Protein 2YXD (pdb70)

CATH classification: 3.40.50.150

Secondary structure (DSSP, 8-state):
--STTS--BTTB----HHHHHHHHHHH---TT-EEEEES------HHHHTTSSEEEEEE-SHHHHHHHHHHHHHTT--SEEEEES-HHHHGGG---SEEEE-S-S-HHHHHHHHHHTT--EEEEEES-HHHHHHHHHHHHHTTPEEEEEEEEEEE---BTTB--EE---EEEEEEE-/---S-----TTS----HHHHHHHHHHH---TT-EEEEE--S----HHHHTTSSEEEEEE--HHHHHHHHHHHHHTT--SEEEEES-HHHHGGG---SEEEE-S-S-HHHHHHHHHHTT--EEEEEE--HHHHHHHHHHHHHTT-EEEEEEEEEEE---BTTB--EE---EEEEEEE-

Radius of gyration: 20.94 Å; Cα contacts (8 Å, |Δi|>4): 749; chains: 2; bounding box: 50×58×41 Å

Nearest PDB structures (foldseek):
  2yxd-assembly1_A  TM=9.931E-01  e=1.820E-33  Methanocaldococcus jannaschii DSM 2661
  3e05-assembly2_C  TM=9.109E-01  e=2.296E-16  Geobacter metallireducens GS-15
  3mti-assembly1_A  TM=6.669E-01  e=8.979E-10  Streptococcus thermophilus LMG 18311
  3hm2-assembly1_D  TM=7.545E-01  e=1.139E-08  Corynebacterium diphtheriae
  3mti-assembly1_B  TM=6.777E-01  e=2.480E-09  Streptococcus thermophilus LMG 18311

Solvent-accessible surface area: 16236 Å² total

Organism: Methanocaldococcus jannaschii (strain ATCC 43067 / DSM 2661 / JAL-1 / JCM 10045 / NBRC 100440) (NCBI:txid243232)

Structure (mmCIF, N/CA/C/O backbone):
data_2YXD
#
_entry.id   2YXD
#
_cell.length_a   93.442
_cell.length_b   93.442
_cell.length_c   81.042
_cell.angle_alpha   90.00
_cell.angle_beta   90.00
_cell.angle_gamma   90.00
#
_symmetry.space_group_name_H-M   'P 41 21 2'
#
loop_
_entity.id
_entity.type
_entity.pdbx_description
1 polymer 'Probable cobalt-precorrin-6Y C(15)-methyltransferase [decarboxylating]'
2 non-polymer 'SULFATE ION'
3 non-polymer '2-(N-MORPHOLINO)-ETHANESULFONIC ACID'
4 water water
#
loop_
_atom_site.group_PDB
_atom_site.id
_atom_site.type_symbol
_atom_site.label_atom_id
_atom_site.label_alt_id
_atom_site.label_comp_id
_atom_site.label_asym_id
_atom_site.label_entity_id
_atom_site.label_seq_id
_atom_site.pdbx_PDB_ins_code
_atom_site.Cartn_x
_atom_site.Cartn_y
_atom_site.Cartn_z
_atom_site.occupancy
_atom_site.B_iso_or_equiv
_atom_site.auth_seq_id
_atom_site.auth_comp_id
_atom_site.auth_asym_id
_atom_site.auth_atom_id
_atom_site.pdbx_PDB_model_num
ATOM 6 N N . ILE A 1 5 ? 66.746 19.941 44.193 1.00 74.75 5 ILE A N 1
ATOM 7 C CA . ILE A 1 5 ? 67.018 20.750 42.990 1.00 74.42 5 ILE A CA 1
ATOM 8 C C . ILE A 1 5 ? 65.775 21.582 42.325 1.00 74.59 5 ILE A C 1
ATOM 9 O O . ILE A 1 5 ? 65.894 22.775 42.058 1.00 75.01 5 ILE A O 1
ATOM 14 N N . PRO A 1 6 ? 64.566 20.995 42.158 1.00 74.70 6 PRO A N 1
ATOM 15 C CA . PRO A 1 6 ? 63.453 21.419 41.201 1.00 73.95 6 PRO A CA 1
ATOM 16 C C . PRO A 1 6 ? 63.438 22.816 40.564 1.00 73.64 6 PRO A C 1
ATOM 17 O O . PRO A 1 6 ? 63.975 23.745 41.129 1.00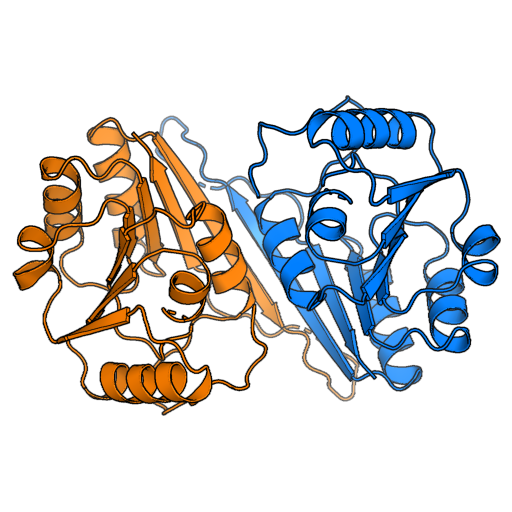 73.79 6 PRO A O 1
ATOM 21 N N . ASP A 1 7 ? 62.779 22.949 39.410 1.00 73.16 7 ASP A N 1
ATOM 22 C CA . ASP A 1 7 ? 62.861 24.144 38.553 1.00 72.34 7 ASP A CA 1
ATOM 23 C C . ASP A 1 7 ? 61.595 25.005 38.428 1.00 73.17 7 ASP A C 1
ATOM 24 O O . ASP A 1 7 ? 61.656 26.183 38.048 1.00 72.67 7 ASP A O 1
ATOM 29 N N . GLU A 1 8 ? 60.437 24.400 38.694 1.00 73.19 8 GLU A N 1
ATOM 30 C CA . GLU A 1 8 ? 59.155 25.097 38.566 1.00 72.91 8 GLU A CA 1
ATOM 31 C C . GLU A 1 8 ? 58.867 25.844 39.907 1.00 71.64 8 GLU A C 1
ATOM 32 O O . GLU A 1 8 ? 57.979 26.737 39.993 1.00 70.90 8 GLU A O 1
ATOM 38 N N . GLU A 1 9 ? 59.653 25.482 40.936 1.00 69.99 9 GLU A N 1
ATOM 39 C CA . GLU A 1 9 ? 59.473 26.064 42.275 1.00 68.70 9 GLU A CA 1
ATOM 40 C C . GLU A 1 9 ? 60.421 27.273 42.609 1.00 66.61 9 GLU A C 1
ATOM 41 O O . GLU A 1 9 ? 60.607 27.658 43.770 1.00 63.69 9 GLU A O 1
ATOM 47 N N . PHE A 1 10 ? 60.883 27.910 41.521 1.00 64.95 10 PHE A N 1
ATOM 48 C CA . PHE A 1 10 ? 61.696 29.108 41.501 1.00 63.78 10 PHE A CA 1
ATOM 49 C C . PHE A 1 10 ? 60.922 30.309 40.951 1.00 63.22 10 PHE A C 1
ATOM 50 O O . PHE A 1 10 ? 60.178 30.210 39.992 1.00 63.49 10 PHE A O 1
ATOM 58 N N . ILE A 1 11 ? 61.147 31.474 41.526 1.00 62.47 11 ILE A N 1
ATOM 59 C CA . ILE A 1 11 ? 60.328 32.604 41.248 1.00 61.66 11 ILE A CA 1
ATOM 60 C C . ILE A 1 11 ? 61.057 33.313 40.147 1.00 63.22 11 ILE A C 1
ATOM 61 O O . ILE A 1 11 ? 62.214 33.693 40.308 1.00 63.46 11 ILE A O 1
ATOM 66 N N . ARG A 1 12 ? 60.430 33.425 38.982 1.00 64.09 12 ARG A N 1
ATOM 67 C CA . ARG A 1 12 ? 61.126 34.003 37.817 1.00 64.94 12 ARG A CA 1
ATOM 68 C C . ARG A 1 12 ? 60.545 35.380 37.546 1.00 65.62 12 ARG A C 1
ATOM 69 O O . ARG A 1 12 ? 59.588 35.798 38.238 1.00 65.55 12 ARG A O 1
ATOM 71 N N . ARG A 1 13 ? 61.118 36.089 36.558 1.00 65.72 13 ARG A N 1
ATOM 72 C CA . ARG A 1 13 ? 60.685 37.426 36.223 1.00 65.35 13 ARG A CA 1
ATOM 73 C C . ARG A 1 13 ? 61.231 37.743 34.888 1.00 65.81 13 ARG A C 1
ATOM 74 O O . ARG A 1 13 ? 62.464 37.681 34.670 1.00 65.84 13 ARG A O 1
ATOM 76 N N . GLU A 1 14 ? 60.324 38.109 33.989 1.00 65.47 14 GLU A N 1
ATOM 77 C CA . GLU A 1 14 ? 60.711 38.523 32.633 1.00 65.97 14 GLU A CA 1
ATOM 78 C C . GLU A 1 14 ? 61.956 39.450 32.661 1.00 64.83 14 GLU A C 1
ATOM 79 O O . GLU A 1 14 ? 62.116 40.217 33.603 1.00 64.15 14 GLU A O 1
ATOM 81 N N . GLY A 1 15 ? 62.829 39.309 31.654 1.00 65.12 15 GLY A N 1
ATOM 82 C CA . GLY A 1 15 ? 64.085 40.092 31.481 1.00 64.34 15 GLY A CA 1
ATOM 83 C C . GLY A 1 15 ? 65.291 39.529 32.267 1.00 64.96 15 GLY A C 1
ATOM 84 O O . GLY A 1 15 ? 66.455 39.863 31.967 1.00 64.72 15 GLY A O 1
ATOM 85 N N . VAL A 1 16 ? 64.995 38.685 33.279 1.00 64.12 16 VAL A N 1
ATOM 86 C CA . VAL A 1 16 ? 65.973 38.096 34.199 1.00 62.55 16 VAL A CA 1
ATOM 87 C C . VAL A 1 16 ? 66.123 36.586 33.949 1.00 61.77 16 VAL A C 1
ATOM 88 O O . VAL A 1 16 ? 65.143 35.825 34.019 1.00 62.20 16 VAL A O 1
ATOM 92 N N . PRO A 1 17 ? 67.358 36.146 33.626 1.00 61.00 17 PRO A N 1
ATOM 93 C CA . PRO A 1 17 ? 67.642 34.727 33.274 1.00 60.10 17 PRO A CA 1
ATOM 94 C C . PRO A 1 17 ? 67.693 33.791 34.481 1.00 59.84 17 PRO A C 1
ATOM 95 O O . PRO A 1 17 ? 68.069 34.245 35.617 1.00 58.91 17 PRO A O 1
ATOM 99 N N . ILE A 1 18 ? 67.355 32.504 34.244 1.00 58.56 18 ILE A N 1
ATOM 100 C CA . ILE A 1 18 ? 67.539 31.448 35.283 1.00 56.74 18 ILE A CA 1
ATOM 101 C C . ILE A 1 18 ? 68.238 30.212 34.680 1.00 54.83 18 ILE A C 1
ATOM 102 O O . ILE A 1 18 ? 67.850 29.773 33.598 1.00 53.69 18 ILE A O 1
ATOM 107 N N . THR A 1 19 ? 69.314 29.743 35.333 1.00 52.51 19 THR A N 1
ATOM 108 C CA . THR A 1 19 ? 70.005 28.511 34.953 1.00 51.22 19 THR A CA 1
ATOM 109 C C . THR A 1 19 ? 69.030 27.304 34.968 1.00 48.93 19 THR A C 1
ATOM 110 O O . THR A 1 19 ? 68.514 26.990 35.997 1.00 49.12 19 THR A O 1
ATOM 114 N N . LYS A 1 20 ? 68.843 26.595 33.868 1.00 46.68 20 LYS A N 1
ATOM 115 C CA . LYS A 1 20 ? 68.078 25.318 33.945 1.00 46.99 20 LYS A CA 1
ATOM 116 C C . LYS A 1 20 ? 68.651 24.292 34.855 1.00 44.03 20 LYS A C 1
ATOM 117 O O . LYS A 1 20 ? 69.828 24.270 35.113 1.00 43.44 20 LYS A O 1
ATOM 123 N N . GLU A 1 21 ? 67.743 23.500 35.385 1.00 43.00 21 GLU A N 1
ATOM 124 C CA . GLU A 1 21 ? 67.974 22.525 36.444 1.00 43.15 21 GLU A CA 1
ATOM 125 C C . GLU A 1 21 ? 69.123 21.587 36.126 1.00 40.86 21 GLU A C 1
ATOM 126 O O . GLU A 1 21 ? 69.940 21.291 36.990 1.00 40.26 21 GLU A O 1
ATOM 132 N N . GLU A 1 22 ? 69.183 21.107 34.892 1.00 38.04 22 GLU A N 1
ATOM 133 C CA . GLU A 1 22 ? 70.212 20.127 34.619 1.00 37.37 22 GLU A CA 1
ATOM 134 C C . GLU A 1 22 ? 71.607 20.782 34.681 1.00 36.48 22 GLU A C 1
ATOM 135 O O . GLU A 1 22 ? 72.514 20.276 35.243 1.00 35.41 22 GLU A O 1
ATOM 141 N N . ILE A 1 23 ? 71.716 21.989 34.158 1.00 38.55 23 ILE A N 1
ATOM 142 C CA . ILE A 1 23 ? 72.921 22.796 34.239 1.00 37.16 23 ILE A CA 1
ATOM 143 C C . ILE A 1 23 ? 73.287 23.053 35.723 1.00 37.67 23 ILE A C 1
ATOM 144 O O . ILE A 1 23 ? 74.419 22.797 36.158 1.00 38.24 23 ILE A O 1
ATOM 149 N N . ARG A 1 24 ? 72.349 23.487 36.532 1.00 36.95 24 ARG A N 1
ATOM 150 C CA . ARG A 1 24 ? 72.767 23.714 37.913 1.00 38.65 24 ARG A CA 1
ATOM 151 C C . ARG A 1 24 ? 73.236 22.483 38.633 1.00 37.79 24 ARG A C 1
ATOM 152 O O . ARG A 1 24 ? 74.194 22.546 39.412 1.00 37.24 24 ARG A O 1
ATOM 160 N N . ALA A 1 25 ? 72.621 21.355 38.299 1.00 37.54 25 ALA A N 1
ATOM 161 C CA . ALA A 1 25 ? 73.041 20.012 38.863 1.00 36.67 25 ALA A CA 1
ATOM 162 C C . ALA A 1 25 ? 74.484 19.764 38.460 1.00 36.44 25 ALA A C 1
ATOM 163 O O . ALA A 1 25 ? 75.291 19.466 39.301 1.00 36.45 25 ALA A O 1
ATOM 165 N N . VAL A 1 26 ? 74.850 20.029 37.204 1.00 35.93 26 VAL A N 1
ATOM 166 C CA . VAL A 1 26 ? 76.254 19.762 36.820 1.00 36.69 26 VAL A CA 1
ATOM 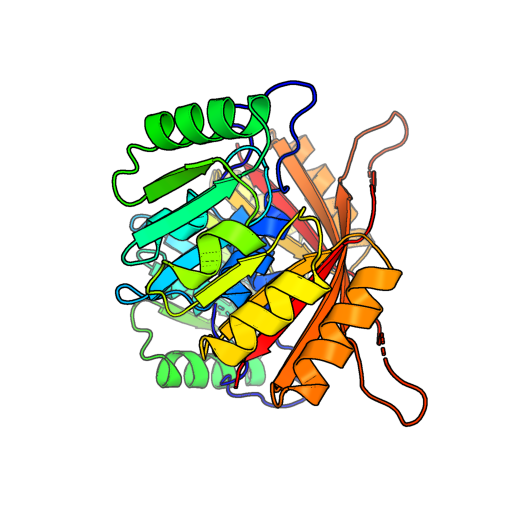167 C C . VAL A 1 26 ? 77.165 20.763 37.517 1.00 37.30 26 VAL A C 1
ATOM 168 O O . VAL A 1 26 ? 78.187 20.392 38.026 1.00 37.90 26 VAL A O 1
ATOM 172 N N . SER A 1 27 ? 76.791 22.055 37.510 1.00 37.66 27 SER A N 1
ATOM 173 C CA . SER A 1 27 ? 77.669 23.137 37.972 1.00 37.41 27 SER A CA 1
ATOM 174 C C . SER A 1 27 ? 77.896 22.972 39.454 1.00 37.91 27 SER A C 1
ATOM 175 O O . SER A 1 27 ? 79.020 23.032 39.909 1.00 38.14 27 SER A O 1
ATOM 178 N N . ILE A 1 28 ? 76.825 22.709 40.206 1.00 39.16 28 ILE A N 1
ATOM 179 C CA . ILE A 1 28 ? 76.899 22.420 41.666 1.00 39.97 28 ILE A CA 1
ATOM 180 C C . ILE A 1 28 ? 77.903 21.298 41.981 1.00 40.69 28 ILE A C 1
ATOM 181 O O . ILE A 1 28 ? 78.768 21.477 42.826 1.00 40.02 28 ILE A O 1
ATOM 186 N N . GLY A 1 29 ? 77.797 20.194 41.252 1.00 40.55 29 GLY A N 1
ATOM 187 C CA . GLY A 1 29 ? 78.724 19.107 41.408 1.00 42.45 29 GLY A CA 1
ATOM 188 C C . GLY A 1 29 ? 80.177 19.513 41.215 1.00 43.32 29 GLY A C 1
ATOM 189 O O . GLY A 1 29 ? 80.994 19.079 41.995 1.00 43.00 29 GLY A O 1
ATOM 190 N N . LYS A 1 30 ? 80.467 20.380 40.226 1.00 41.24 30 LYS A N 1
ATOM 191 C CA . LYS A 1 30 ? 81.835 20.799 39.964 1.00 42.65 30 LYS A CA 1
ATOM 192 C C . LYS A 1 30 ? 82.432 21.620 41.139 1.00 43.39 30 LYS A C 1
ATOM 193 O O . LYS A 1 30 ? 83.658 21.664 41.295 1.00 43.55 30 LYS A O 1
ATOM 199 N N . LEU A 1 31 ? 81.572 22.306 41.906 1.00 41.93 31 LEU A N 1
ATOM 200 C CA . LEU A 1 31 ? 82.016 23.069 43.028 1.00 42.07 31 LEU A CA 1
ATOM 201 C C . LEU A 1 31 ? 82.453 22.218 44.245 1.00 43.13 31 LEU A C 1
ATOM 202 O O . LEU A 1 31 ? 83.209 22.688 45.049 1.00 41.71 31 LEU A O 1
ATOM 207 N N . ASN A 1 32 ? 81.999 20.978 44.365 1.00 45.87 32 ASN A N 1
ATOM 208 C CA . ASN A 1 32 ? 82.498 20.112 45.451 1.00 49.03 32 ASN A CA 1
ATOM 209 C C . ASN A 1 32 ? 82.456 20.834 46.817 1.00 48.98 32 ASN A C 1
ATOM 210 O O . ASN A 1 32 ? 83.491 21.058 47.526 1.00 47.42 32 ASN A O 1
ATOM 215 N N . LEU A 1 33 ? 81.226 21.215 47.127 1.00 49.10 33 LEU A N 1
ATOM 216 C CA . LEU A 1 33 ? 80.885 22.094 48.233 1.00 50.19 33 LEU A CA 1
ATOM 217 C C . LEU A 1 33 ? 80.833 21.284 49.532 1.00 51.21 33 LEU A C 1
ATOM 218 O O . LEU A 1 33 ? 80.238 20.185 49.560 1.00 50.88 33 LEU A O 1
ATOM 223 N N . ASN A 1 34 ? 81.441 21.847 50.576 1.00 51.17 34 ASN A N 1
ATOM 224 C CA . ASN A 1 34 ? 81.292 21.330 51.939 1.00 53.43 34 ASN A CA 1
ATOM 225 C C . ASN A 1 34 ? 80.980 22.471 52.953 1.00 54.15 34 ASN A C 1
ATOM 226 O O . ASN A 1 34 ? 81.088 23.677 52.665 1.00 54.69 34 ASN A O 1
ATOM 231 N N . LYS A 1 35 ? 80.643 22.059 54.157 1.00 54.99 35 LYS A N 1
ATOM 232 C CA . LYS A 1 35 ? 80.134 22.957 55.200 1.00 54.89 35 LYS A CA 1
ATOM 233 C C . LYS A 1 35 ? 81.034 24.121 55.581 1.00 53.87 35 LYS A C 1
ATOM 234 O O . LYS A 1 35 ? 80.561 25.101 56.151 1.00 53.27 35 LYS A O 1
ATOM 240 N N . ASP A 1 36 ? 82.322 23.997 55.313 1.00 52.19 36 ASP A N 1
ATOM 241 C CA . ASP A 1 36 ? 83.232 25.077 55.582 1.00 52.54 36 ASP A CA 1
ATOM 242 C C . ASP A 1 36 ? 83.553 25.991 54.411 1.00 50.44 36 ASP A C 1
ATOM 243 O O . ASP A 1 36 ? 84.443 26.864 54.553 1.00 51.71 36 ASP A O 1
ATOM 248 N N . ASP A 1 37 ? 82.833 25.857 53.290 1.00 48.30 37 ASP A N 1
ATOM 249 C CA . ASP A 1 37 ? 83.098 26.712 52.132 1.00 47.32 37 ASP A CA 1
ATOM 250 C C . ASP A 1 37 ? 82.274 27.982 52.184 1.00 46.80 37 ASP A C 1
ATOM 251 O O . ASP A 1 37 ? 81.067 27.935 52.520 1.00 47.57 37 ASP A O 1
ATOM 256 N N . VAL A 1 38 ? 82.971 29.083 51.890 1.00 45.52 38 VAL A N 1
ATOM 257 C CA . VAL A 1 38 ? 82.477 30.450 51.780 1.00 43.81 38 VAL A CA 1
ATOM 258 C C . VAL A 1 38 ? 82.749 30.737 50.311 1.00 44.33 38 VAL A C 1
ATOM 259 O O . VAL A 1 38 ? 83.924 30.741 49.836 1.00 43.61 38 VAL A O 1
ATOM 263 N N . VAL A 1 39 ? 81.619 30.959 49.614 1.00 43.16 39 VAL A N 1
ATOM 264 C CA . VAL A 1 39 ? 81.525 31.024 48.181 1.00 42.78 39 VAL A CA 1
ATOM 265 C C . VAL A 1 39 ? 81.016 32.363 47.763 1.00 42.41 39 VAL A C 1
ATOM 266 O O . VAL A 1 39 ? 80.099 32.911 48.368 1.00 42.72 39 VAL A O 1
ATOM 270 N N . VAL A 1 40 ? 81.659 32.896 46.749 1.00 41.91 40 VAL A N 1
ATOM 271 C CA . VAL A 1 40 ? 81.147 34.029 45.993 1.00 44.86 40 VAL A CA 1
ATOM 272 C C . VAL A 1 40 ? 80.408 33.538 44.729 1.00 44.63 40 VAL A C 1
ATOM 273 O O . VAL A 1 40 ? 80.916 32.698 43.990 1.00 47.27 40 VAL A O 1
ATOM 277 N N . ASP A 1 41 ? 79.225 34.035 44.480 1.00 42.64 41 ASP A N 1
ATOM 278 C CA . ASP A 1 41 ? 78.511 33.669 43.321 1.00 43.53 41 ASP A CA 1
ATOM 279 C C . ASP A 1 41 ? 78.231 34.902 42.456 1.00 45.56 41 ASP A C 1
ATOM 280 O O . ASP A 1 41 ? 77.352 35.762 42.756 1.00 45.61 41 ASP A O 1
ATOM 285 N N . VAL A 1 42 ? 79.014 34.991 41.402 1.00 46.49 42 VAL A N 1
ATOM 286 C CA . VAL A 1 42 ? 78.998 36.162 40.594 1.00 50.22 42 VAL A CA 1
ATOM 287 C C . VAL A 1 42 ? 78.033 36.049 39.461 1.00 52.64 42 VAL A C 1
ATOM 288 O O . VAL A 1 42 ? 77.727 34.949 39.009 1.00 55.02 42 VAL A O 1
ATOM 292 N N . GLY A 1 43 ? 77.534 37.181 39.007 1.00 54.14 43 GLY A N 1
ATOM 293 C CA . GLY A 1 43 ? 76.779 37.202 37.782 1.00 57.30 43 GLY A CA 1
ATOM 294 C C . GLY A 1 43 ? 75.329 37.109 38.052 1.00 59.63 43 GLY A C 1
ATOM 295 O O . GLY A 1 43 ? 74.909 36.191 38.723 1.00 59.59 43 GLY A O 1
ATOM 296 N N . CYS A 1 44 ? 74.587 38.086 37.505 1.00 62.38 44 CYS A N 1
ATOM 297 C CA . CYS A 1 44 ? 73.254 38.468 37.981 1.00 64.50 44 CYS A CA 1
ATOM 298 C C . CYS A 1 44 ? 72.089 37.662 37.337 1.00 63.82 44 CYS A C 1
ATOM 299 O O . CYS A 1 44 ? 71.700 37.878 36.155 1.00 63.94 44 CYS A O 1
ATOM 302 N N . GLY A 1 45 ? 71.545 36.731 38.141 1.00 61.28 45 GLY A N 1
ATOM 303 C CA . GLY A 1 45 ? 70.605 35.775 37.657 1.00 56.94 45 GLY A CA 1
ATOM 304 C C . GLY A 1 45 ? 69.424 35.911 38.548 1.00 55.11 45 GLY A C 1
ATOM 305 O O . GLY A 1 45 ? 69.250 36.960 39.220 1.00 53.79 45 GLY A O 1
ATOM 306 N N . SER A 1 46 ? 68.628 34.846 38.574 1.00 52.10 46 SER A N 1
ATOM 307 C CA . SER A 1 46 ? 67.395 34.844 39.319 1.00 50.96 46 SER A CA 1
ATOM 308 C C . SER A 1 46 ? 67.538 34.247 40.709 1.00 49.17 46 SER A C 1
ATOM 309 O O . SER A 1 46 ? 66.574 34.263 41.487 1.00 49.65 46 SER A O 1
ATOM 312 N N . GLY A 1 47 ? 68.693 33.673 41.032 1.00 46.58 47 GLY A N 1
ATOM 313 C CA . GLY A 1 47 ? 68.825 33.054 42.339 1.00 45.06 47 GLY A CA 1
ATOM 314 C C . GLY A 1 47 ? 68.889 31.545 42.387 1.00 44.73 47 GLY A C 1
ATOM 315 O O . GLY A 1 47 ? 69.073 30.962 43.474 1.00 43.13 47 GLY A O 1
ATOM 316 N N . GLY A 1 48 ? 68.780 30.906 41.214 1.00 44.18 48 GLY A N 1
ATOM 317 C CA . GLY A 1 48 ? 68.706 29.434 41.184 1.00 42.96 48 GLY A CA 1
ATOM 318 C C . GLY A 1 48 ? 69.961 28.778 41.724 1.00 42.09 48 GLY A C 1
ATOM 319 O O . GLY A 1 48 ? 69.913 27.940 42.611 1.00 41.93 48 GLY A O 1
ATOM 328 N N . THR A 1 50 ? 72.370 30.403 43.386 1.00 43.92 50 THR A N 1
ATOM 329 C CA . THR A 1 50 ? 72.611 30.959 44.760 1.00 44.35 50 THR A CA 1
ATOM 330 C C . THR A 1 50 ? 72.049 30.019 45.867 1.00 43.11 50 THR A C 1
ATOM 331 O O . THR A 1 50 ? 72.761 29.547 46.740 1.00 43.10 50 THR A O 1
ATOM 335 N N . VAL A 1 51 ? 70.768 29.747 45.786 1.00 43.73 51 VAL A N 1
ATOM 336 C CA . VAL A 1 51 ? 70.089 28.828 46.693 1.00 45.31 51 VAL A CA 1
ATOM 337 C C . VAL A 1 51 ? 70.761 27.486 46.696 1.00 45.72 51 VAL A C 1
ATOM 338 O O . VAL A 1 51 ? 71.177 26.990 47.745 1.00 48.55 51 VAL A O 1
ATOM 342 N N . GLU A 1 52 ? 70.955 26.889 45.544 1.00 44.85 52 GLU A N 1
ATOM 343 C CA . GLU A 1 52 ? 71.594 25.592 45.604 1.00 44.26 52 GLU A CA 1
ATOM 344 C C . GLU A 1 52 ? 72.947 25.662 46.266 1.00 43.16 52 GLU A C 1
ATOM 345 O O . GLU A 1 52 ? 73.398 24.674 46.834 1.00 43.95 52 GLU A O 1
ATOM 351 N N . ILE A 1 53 ? 73.667 26.783 46.129 1.00 42.45 53 ILE A N 1
ATOM 352 C CA . ILE A 1 53 ? 75.024 26.855 46.694 1.00 40.66 53 ILE A CA 1
ATOM 353 C C . ILE A 1 53 ? 74.825 27.123 48.213 1.00 42.60 53 ILE A C 1
ATOM 354 O O . ILE A 1 53 ? 75.524 26.588 49.077 1.00 42.33 53 ILE A O 1
ATOM 359 N N . ALA A 1 54 ? 73.859 27.964 48.534 1.00 42.57 54 ALA A N 1
ATOM 360 C CA . ALA A 1 54 ? 73.684 28.359 49.917 1.00 44.97 54 ALA A CA 1
ATOM 361 C C . ALA A 1 54 ? 73.431 27.063 50.697 1.00 47.01 54 ALA A C 1
ATOM 362 O O . ALA A 1 54 ? 73.982 26.865 51.795 1.00 47.18 54 ALA A O 1
ATOM 364 N N . LYS A 1 55 ? 72.647 26.152 50.101 1.00 48.36 55 LYS A N 1
ATOM 365 C CA . LYS A 1 55 ? 72.146 25.043 50.875 1.00 50.35 55 LYS A CA 1
ATOM 366 C C . LYS A 1 55 ? 73.271 24.105 51.255 1.00 49.90 55 LYS A C 1
ATOM 367 O O . LYS A 1 55 ? 73.084 23.292 52.160 1.00 50.45 55 LYS A O 1
ATOM 373 N N . ARG A 1 56 ? 74.428 24.229 50.602 1.00 48.97 56 ARG A N 1
ATOM 374 C CA . ARG A 1 56 ? 75.508 23.242 50.788 1.00 50.55 56 ARG A CA 1
ATOM 375 C C . ARG A 1 56 ? 76.773 23.761 51.419 1.00 51.12 56 ARG A C 1
ATOM 376 O O . ARG A 1 56 ? 77.777 22.991 51.578 1.00 52.63 56 ARG A O 1
ATOM 384 N N . CYS A 1 57 ? 76.804 25.050 51.774 1.00 50.44 57 CYS A N 1
ATOM 385 C CA . CYS A 1 57 ? 78.070 25.577 52.277 1.00 50.15 57 CYS A CA 1
ATOM 386 C C . CYS A 1 57 ? 77.904 26.509 53.520 1.00 49.98 57 CYS A C 1
ATOM 387 O O . CYS A 1 57 ? 76.778 26.753 53.951 1.00 49.63 57 CYS A O 1
ATOM 390 N N . LYS A 1 58 ? 79.030 27.020 54.055 1.00 50.41 58 LYS A N 1
ATOM 391 C CA . LYS A 1 58 ? 79.017 27.990 55.162 1.00 51.06 58 LYS A CA 1
ATOM 392 C C . LYS A 1 58 ? 78.372 29.343 54.871 1.00 50.27 58 LYS A C 1
ATOM 393 O O . LYS A 1 58 ? 77.577 29.792 55.657 1.00 52.86 58 LYS A O 1
ATOM 399 N N . PHE A 1 59 ? 78.703 30.035 53.785 1.00 48.91 59 PHE A N 1
ATOM 400 C CA . PHE A 1 59 ? 78.046 31.349 53.506 1.00 47.08 59 PHE A CA 1
ATOM 401 C C . PHE A 1 59 ? 78.254 31.684 52.027 1.00 47.15 59 PHE A C 1
ATOM 402 O O . PHE A 1 59 ? 79.275 31.345 51.472 1.00 47.87 59 PHE A O 1
ATOM 410 N N . VAL A 1 60 ? 77.287 32.335 51.383 1.00 47.73 60 VAL A N 1
ATOM 411 C CA . VAL A 1 60 ? 77.420 32.696 49.982 1.00 46.24 60 VAL A CA 1
ATOM 412 C C . VAL A 1 60 ? 77.218 34.178 49.827 1.00 46.36 60 VAL A C 1
ATOM 413 O O . VAL A 1 60 ? 76.240 34.717 50.376 1.00 47.49 60 VAL A O 1
ATOM 417 N N . TYR A 1 61 ? 78.085 34.795 49.029 1.00 45.09 61 TYR A N 1
ATOM 418 C CA . TYR A 1 61 ? 77.885 36.147 48.542 1.00 45.42 61 TYR A CA 1
ATOM 419 C C . TYR A 1 61 ? 77.282 36.144 47.131 1.00 44.75 61 TYR A C 1
ATOM 420 O O . TYR A 1 61 ? 77.934 35.731 46.178 1.00 44.47 61 TYR A O 1
ATOM 429 N N . ALA A 1 62 ? 76.080 36.654 46.981 1.00 42.80 62 ALA A N 1
ATOM 430 C CA . ALA A 1 62 ? 75.551 36.782 45.672 1.00 43.68 62 ALA A CA 1
ATOM 431 C C . ALA A 1 62 ? 75.765 38.168 45.150 1.00 44.55 62 ALA A C 1
ATOM 432 O O . ALA A 1 62 ? 75.008 39.089 45.488 1.00 44.66 62 ALA A O 1
ATOM 434 N N . ILE A 1 63 ? 76.760 38.284 44.262 1.00 46.13 63 ILE A N 1
ATOM 435 C CA . ILE A 1 63 ? 77.067 39.530 43.607 1.00 47.45 63 ILE A CA 1
ATOM 436 C C . ILE A 1 63 ? 76.330 39.631 42.290 1.00 51.96 63 ILE A C 1
ATOM 437 O O . ILE A 1 63 ? 76.553 38.818 41.379 1.00 54.82 63 ILE A O 1
ATOM 442 N N . ASP A 1 64 ? 75.442 40.610 42.188 1.00 54.56 64 ASP A N 1
ATOM 443 C CA . ASP A 1 64 ? 74.548 40.776 41.073 1.00 56.82 64 ASP A CA 1
ATOM 444 C C . ASP A 1 64 ? 74.629 42.299 40.872 1.00 58.52 64 ASP A C 1
ATOM 445 O O . ASP A 1 64 ? 74.537 43.069 41.858 1.00 58.45 64 ASP A O 1
ATOM 450 N N . TYR A 1 65 ? 74.744 42.749 39.617 1.00 60.14 65 TYR A N 1
ATOM 451 C CA . TYR A 1 65 ? 74.779 44.195 39.300 1.00 61.02 65 TYR A CA 1
ATOM 452 C C . TYR A 1 65 ? 73.513 44.783 38.707 1.00 62.28 65 TYR A C 1
ATOM 453 O O . TYR A 1 65 ? 73.593 45.933 38.288 1.00 64.38 65 TYR A O 1
ATOM 455 N N . LEU A 1 66 ? 72.385 44.072 38.632 1.00 61.28 66 LEU A N 1
ATOM 456 C CA . LEU A 1 66 ? 71.205 44.682 38.060 1.00 61.69 66 LEU A CA 1
ATOM 457 C C . LEU A 1 66 ? 70.028 44.522 38.981 1.00 61.96 66 LEU A C 1
ATOM 458 O O . LEU A 1 66 ? 69.882 43.484 39.630 1.00 61.75 66 LEU A O 1
ATOM 460 N N . ASP A 1 67 ? 69.178 45.543 39.035 1.00 61.32 67 ASP A N 1
ATOM 461 C CA . ASP A 1 67 ? 68.120 45.598 40.038 1.00 61.33 67 ASP A CA 1
ATOM 462 C C . ASP A 1 67 ? 67.182 44.441 39.947 1.00 59.60 67 ASP A C 1
ATOM 463 O O . ASP A 1 67 ? 66.854 43.823 40.961 1.00 61.68 67 ASP A O 1
ATOM 468 N N . GLY A 1 68 ? 66.758 44.121 38.739 1.00 57.33 68 GLY A N 1
ATOM 469 C CA . GLY A 1 68 ? 65.784 43.040 38.546 1.00 55.42 68 GLY A CA 1
ATOM 470 C C . GLY A 1 68 ? 66.217 41.732 39.168 1.00 54.01 68 GLY A C 1
ATOM 471 O O . GLY A 1 68 ? 65.398 41.014 39.798 1.00 53.26 68 GLY A O 1
ATOM 472 N N . ALA A 1 69 ? 67.512 41.442 39.011 1.00 52.43 69 ALA A N 1
ATOM 473 C CA . ALA A 1 69 ? 68.108 40.175 39.413 1.00 52.19 69 ALA A CA 1
ATOM 474 C C . ALA A 1 69 ? 68.166 40.096 40.952 1.00 52.48 69 ALA A C 1
ATOM 475 O O . ALA A 1 69 ? 67.792 39.054 41.634 1.00 51.54 69 ALA A O 1
ATOM 477 N N . ILE A 1 70 ? 68.604 41.232 41.507 1.00 52.86 70 ILE A N 1
ATOM 478 C CA . ILE A 1 70 ? 68.702 41.361 42.949 1.00 51.51 70 ILE A CA 1
ATOM 479 C C . ILE A 1 70 ? 67.334 41.062 43.512 1.00 51.80 70 ILE A C 1
ATOM 480 O O . ILE A 1 70 ? 67.181 40.258 44.472 1.00 50.32 70 ILE A O 1
ATOM 485 N N . GLU A 1 71 ? 66.337 41.674 42.889 1.00 51.63 71 GLU A N 1
ATOM 486 C CA . GLU A 1 71 ? 64.987 41.525 43.424 1.00 54.38 71 GLU A CA 1
ATOM 487 C C . GLU A 1 71 ? 64.568 40.043 43.423 1.00 53.12 71 GLU A C 1
ATOM 488 O O . GLU A 1 71 ? 64.097 39.478 44.427 1.00 54.29 71 GLU A O 1
ATOM 494 N N . VAL A 1 72 ? 64.751 39.399 42.284 1.00 52.54 72 VAL A N 1
ATOM 495 C CA . VAL A 1 72 ? 64.247 38.025 42.196 1.00 51.33 72 VAL A CA 1
ATOM 496 C C . VAL A 1 72 ? 65.061 37.143 43.085 1.00 48.64 72 VAL A C 1
ATOM 497 O O . VAL A 1 72 ? 64.490 36.302 43.814 1.00 46.89 72 VAL A O 1
ATOM 501 N N . THR A 1 73 ? 66.379 37.326 43.053 1.00 46.84 73 THR A N 1
ATOM 502 C CA . THR A 1 73 ? 67.197 36.469 43.920 1.00 48.06 73 THR A CA 1
ATOM 503 C C . THR A 1 73 ? 66.729 36.561 45.363 1.00 49.17 73 THR A C 1
ATOM 504 O O . THR A 1 73 ? 66.564 35.561 46.086 1.00 49.79 73 THR A O 1
ATOM 508 N N . LYS A 1 74 ? 66.543 37.804 45.793 1.00 51.32 74 LYS A N 1
ATOM 509 C CA . LYS A 1 74 ? 65.998 38.126 47.118 1.00 51.95 74 LYS A CA 1
ATOM 510 C C . LYS A 1 74 ? 64.713 37.321 47.367 1.00 51.93 74 LYS A C 1
ATOM 511 O O . LYS A 1 74 ? 64.586 36.624 48.385 1.00 51.80 74 LYS A O 1
ATOM 517 N N . GLN A 1 75 ? 63.779 37.357 46.423 1.00 51.72 75 GLN A N 1
ATOM 518 C CA . GLN A 1 75 ? 62.527 36.597 46.639 1.00 53.20 75 GLN A CA 1
ATOM 519 C C . GLN A 1 75 ? 62.809 35.130 46.772 1.00 52.95 75 GLN A C 1
ATOM 520 O O . GLN A 1 75 ? 62.345 34.470 47.734 1.00 54.40 75 GLN A O 1
ATOM 526 N N . ASN A 1 76 ? 63.603 34.596 45.844 1.00 51.49 76 ASN A N 1
ATOM 527 C CA . ASN A 1 76 ? 63.976 33.189 45.988 1.00 51.11 76 ASN A CA 1
ATOM 528 C C . ASN A 1 76 ? 64.648 32.911 47.317 1.00 51.58 76 ASN A C 1
ATOM 529 O O . ASN A 1 76 ? 64.273 32.007 48.023 1.00 51.52 76 ASN A O 1
ATOM 534 N N . LEU A 1 77 ? 65.572 33.760 47.728 1.00 53.00 77 LEU A N 1
ATOM 535 C CA . LEU A 1 77 ? 66.211 33.560 49.022 1.00 54.28 77 LEU A CA 1
ATOM 536 C C . LEU A 1 77 ? 65.152 33.434 50.073 1.00 55.55 77 LEU A C 1
ATOM 537 O O . LEU A 1 77 ? 65.254 32.505 50.962 1.00 53.46 77 LEU A O 1
ATOM 542 N N . ALA A 1 78 ? 64.143 34.350 49.994 1.00 57.07 78 ALA A N 1
ATOM 543 C CA . ALA A 1 78 ? 63.033 34.330 51.012 1.00 59.29 78 ALA A CA 1
ATOM 544 C C . ALA A 1 78 ? 62.353 32.973 50.940 1.00 59.70 78 ALA A C 1
ATOM 545 O O . ALA A 1 78 ? 62.179 32.283 51.936 1.00 58.76 78 ALA A O 1
ATOM 547 N N . LYS A 1 79 ? 62.046 32.608 49.702 1.00 60.20 79 LYS A N 1
ATOM 548 C CA . LYS A 1 79 ? 61.252 31.453 49.396 1.00 60.89 79 LYS A CA 1
ATOM 549 C C . LYS A 1 79 ? 61.868 30.175 49.931 1.00 60.62 79 LYS A C 1
ATOM 550 O O . LYS A 1 79 ? 61.120 29.304 50.316 1.00 62.00 79 LYS A O 1
ATOM 556 N N . PHE A 1 80 ? 63.190 30.021 49.983 1.00 59.28 80 PHE A N 1
ATOM 557 C CA . PHE A 1 80 ? 63.721 28.773 50.569 1.00 58.93 80 PHE A CA 1
ATOM 558 C C . PHE A 1 80 ? 64.334 28.954 51.944 1.00 59.75 80 PHE A C 1
ATOM 559 O O . PHE A 1 80 ? 65.117 28.100 52.393 1.00 58.97 80 PHE A O 1
ATOM 567 N N . ASN A 1 81 ? 63.960 30.066 52.595 1.00 59.76 81 ASN A N 1
ATOM 568 C CA . ASN A 1 81 ? 64.384 30.434 53.930 1.00 59.89 81 ASN A CA 1
ATOM 569 C C . ASN A 1 81 ? 65.892 30.404 54.025 1.00 58.16 81 ASN A C 1
ATOM 570 O O . ASN A 1 81 ? 66.438 29.784 54.947 1.00 58.64 81 ASN A O 1
ATOM 575 N N . ILE A 1 82 ? 66.583 31.042 53.083 1.00 55.58 82 ILE A N 1
ATOM 576 C CA . ILE A 1 82 ? 68.057 31.036 53.195 1.00 54.90 82 ILE A CA 1
ATOM 577 C C . ILE A 1 82 ? 68.598 32.190 54.059 1.00 54.42 82 ILE A C 1
ATOM 578 O O . ILE A 1 82 ? 68.402 33.356 53.725 1.00 52.54 82 ILE A O 1
ATOM 583 N N . LYS A 1 83 ? 69.292 31.876 55.147 1.00 54.39 83 LYS A N 1
ATOM 584 C CA . LYS A 1 83 ? 69.947 32.953 55.952 1.00 55.06 83 LYS A CA 1
ATOM 585 C C . LYS A 1 83 ? 71.466 32.864 55.899 1.00 55.36 83 LYS A C 1
ATOM 586 O O . LYS A 1 83 ? 72.225 33.416 56.746 1.00 56.41 83 LYS A O 1
ATOM 592 N N . ASN A 1 84 ? 71.895 32.184 54.851 1.00 53.81 84 ASN A N 1
ATOM 593 C CA . ASN A 1 84 ? 73.265 31.845 54.625 1.00 51.95 84 ASN A CA 1
ATOM 594 C C . ASN A 1 84 ? 73.897 32.818 53.578 1.00 49.36 84 ASN A C 1
ATOM 595 O O . ASN A 1 84 ? 75.020 32.621 53.085 1.00 49.66 84 ASN A O 1
ATOM 600 N N . CYS A 1 85 ? 73.168 33.850 53.210 1.00 45.41 85 CYS A N 1
ATOM 601 C CA . CYS A 1 85 ? 73.502 34.558 51.993 1.00 45.12 85 CYS A CA 1
ATOM 602 C C . CYS A 1 85 ? 73.372 36.090 51.994 1.00 45.55 85 CYS A C 1
ATOM 603 O O . CYS A 1 85 ? 72.302 36.629 52.292 1.00 45.62 85 CYS A O 1
ATOM 606 N N . GLN A 1 86 ? 74.439 36.759 51.533 1.00 44.27 86 GLN A N 1
ATOM 607 C CA . GLN A 1 86 ? 74.386 38.154 51.352 1.00 44.27 86 GLN A CA 1
ATOM 608 C C . GLN A 1 86 ? 74.446 38.561 49.880 1.00 45.38 86 GLN A C 1
ATOM 609 O O . GLN A 1 86 ? 75.416 38.274 49.186 1.00 45.08 86 GLN A O 1
ATOM 615 N N . ILE A 1 87 ? 73.426 39.296 49.466 1.00 45.43 87 ILE A N 1
ATOM 616 C CA . ILE A 1 87 ? 73.379 39.838 48.173 1.00 46.89 87 ILE A CA 1
ATOM 617 C C . ILE A 1 87 ? 74.152 41.167 48.192 1.00 49.17 87 ILE A C 1
ATOM 618 O O . ILE A 1 87 ? 73.931 42.042 49.056 1.00 49.04 87 ILE A O 1
ATOM 623 N N . ILE A 1 88 ? 75.054 41.320 47.233 1.00 48.91 88 ILE A N 1
ATOM 624 C CA . ILE A 1 88 ? 75.852 42.482 47.175 1.00 48.78 88 ILE A CA 1
ATOM 625 C C . ILE A 1 88 ? 75.633 43.097 45.836 1.00 50.55 88 ILE A C 1
ATOM 626 O O . ILE A 1 88 ? 76.017 42.524 44.824 1.00 54.26 88 ILE A O 1
ATOM 631 N N . LYS A 1 89 ? 75.043 44.257 45.815 1.00 50.83 89 LYS A N 1
ATOM 632 C CA . LYS A 1 89 ? 74.785 44.937 44.589 1.00 53.00 89 LYS A CA 1
ATOM 633 C C . LYS A 1 89 ? 76.042 45.545 44.066 1.00 52.78 89 LYS A C 1
ATOM 634 O O . LYS A 1 89 ? 76.709 46.254 44.773 1.00 52.68 89 LYS A O 1
ATOM 640 N N . GLY A 1 90 ? 76.375 45.277 42.819 1.00 53.92 90 GLY A N 1
ATOM 641 C CA . GLY A 1 90 ? 77.577 45.871 42.254 1.00 54.94 90 GLY A CA 1
ATOM 642 C C . GLY A 1 90 ? 78.423 44.999 41.356 1.00 56.34 90 GLY A C 1
ATOM 643 O O . GLY A 1 90 ? 78.199 43.768 41.216 1.00 56.74 90 GLY A O 1
ATOM 644 N N . ARG A 1 91 ? 79.373 45.678 40.702 1.00 56.32 91 ARG A N 1
ATOM 645 C CA . ARG A 1 91 ? 80.469 45.054 39.984 1.00 56.91 91 ARG A CA 1
ATOM 646 C C . ARG A 1 91 ? 81.264 44.131 40.895 1.00 54.89 91 ARG A C 1
ATOM 647 O O . ARG A 1 91 ? 81.819 44.536 41.921 1.00 54.04 91 ARG A O 1
ATOM 655 N N . ALA A 1 92 ? 81.338 42.871 40.496 1.00 54.56 92 ALA A N 1
ATOM 656 C CA . ALA A 1 92 ? 82.231 41.911 41.146 1.00 53.31 92 ALA A CA 1
ATOM 657 C C . ALA A 1 92 ? 83.651 42.440 41.266 1.00 53.22 92 ALA A C 1
ATOM 658 O O . ALA A 1 92 ? 84.313 42.280 42.286 1.00 53.76 92 ALA A O 1
ATOM 660 N N . GLU A 1 93 ? 84.173 43.036 40.222 1.00 54.20 93 GLU A N 1
ATOM 661 C CA . GLU A 1 93 ? 85.562 43.507 40.342 1.00 57.53 93 GLU A CA 1
ATOM 662 C C . GLU A 1 93 ? 85.791 44.591 41.463 1.00 57.62 93 GLU A C 1
ATOM 663 O O . GLU A 1 93 ? 86.909 44.701 41.999 1.00 59.34 93 GLU A O 1
ATOM 669 N N . ASP A 1 94 ? 84.745 45.355 41.830 1.00 57.69 94 ASP A N 1
ATOM 670 C CA . ASP A 1 94 ? 84.834 46.402 42.895 1.00 57.63 94 ASP A CA 1
ATOM 671 C C . ASP A 1 94 ? 84.696 45.768 44.266 1.00 57.13 94 ASP A C 1
ATOM 672 O O . ASP A 1 94 ? 85.385 46.131 45.236 1.00 58.50 94 ASP A O 1
ATOM 677 N N . VAL A 1 95 ? 83.863 44.747 44.325 1.00 55.62 95 VAL A N 1
ATOM 678 C CA . VAL A 1 95 ? 83.571 44.072 45.578 1.00 54.27 95 VAL A CA 1
ATOM 679 C C . VAL A 1 95 ? 84.588 43.042 45.944 1.00 53.08 95 VAL A C 1
ATOM 680 O O . VAL A 1 95 ? 85.047 42.978 47.062 1.00 54.66 95 VAL A O 1
ATOM 684 N N . LEU A 1 96 ? 84.912 42.183 45.010 1.00 52.65 96 LEU A N 1
ATOM 685 C CA . LEU A 1 96 ? 85.686 40.971 45.328 1.00 52.81 96 LEU A CA 1
ATOM 686 C C . LEU A 1 96 ? 86.875 41.139 46.308 1.00 54.03 96 LEU A C 1
ATOM 687 O O . LEU A 1 96 ? 87.048 40.318 47.248 1.00 53.66 96 LEU A O 1
ATOM 692 N N . ASP A 1 97 ? 87.675 42.204 46.121 1.00 54.74 97 ASP A N 1
ATOM 693 C CA . ASP A 1 97 ? 88.790 42.458 47.032 1.00 55.82 97 ASP A CA 1
ATOM 694 C C . ASP A 1 97 ? 88.385 42.471 48.477 1.00 55.87 97 ASP A C 1
ATOM 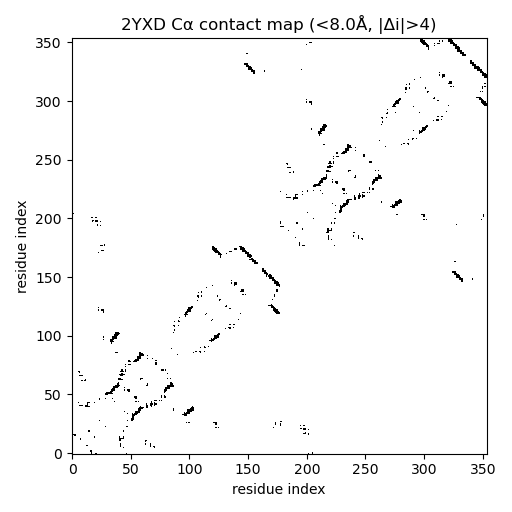695 O O . ASP A 1 97 ? 89.135 41.956 49.344 1.00 56.54 97 ASP A O 1
ATOM 700 N N . LYS A 1 98 ? 87.180 42.972 48.758 1.00 54.89 98 LYS A N 1
ATOM 701 C CA . LYS A 1 98 ? 86.816 43.135 50.152 1.00 54.03 98 LYS A CA 1
ATOM 702 C C . LYS A 1 98 ? 86.382 41.851 50.901 1.00 53.05 98 LYS A C 1
ATOM 703 O O . LYS A 1 98 ? 86.090 41.920 52.121 1.00 55.22 98 LYS A O 1
ATOM 709 N N . LEU A 1 99 ? 86.329 40.689 50.246 1.00 50.35 99 LEU A N 1
ATOM 710 C CA . LEU A 1 99 ? 85.656 39.543 50.871 1.00 49.19 99 LEU A CA 1
ATOM 711 C C . LEU A 1 99 ? 86.616 38.451 51.174 1.00 49.73 99 LEU A C 1
ATOM 712 O O . LEU A 1 99 ? 87.663 38.404 50.573 1.00 50.97 99 LEU A O 1
ATOM 717 N N . GLU A 1 100 ? 86.249 37.565 52.085 1.00 49.80 100 GLU A N 1
ATOM 718 C CA . GLU A 1 100 ? 87.096 36.503 52.528 1.00 51.50 100 GLU A CA 1
ATOM 719 C C . GLU A 1 100 ? 86.293 35.226 52.215 1.00 50.65 100 GLU A C 1
ATOM 720 O O . GLU A 1 100 ? 85.201 35.011 52.759 1.00 51.35 100 GLU A O 1
ATOM 726 N N . PHE A 1 101 ? 86.785 34.405 51.295 1.00 47.67 101 PHE A N 1
ATOM 727 C CA . PHE A 1 101 ? 85.980 33.316 50.805 1.00 46.36 101 PHE A CA 1
ATOM 728 C C . PHE A 1 101 ? 86.988 32.435 50.192 1.00 46.04 101 PHE A C 1
ATOM 729 O O . PHE A 1 101 ? 88.103 32.905 49.980 1.00 46.65 101 PHE A O 1
ATOM 737 N N . ASN A 1 102 ? 86.631 31.185 49.932 1.00 44.56 102 ASN A N 1
ATOM 738 C CA . ASN A 1 102 ? 87.576 30.261 49.405 1.00 45.09 102 ASN A CA 1
ATOM 739 C C . ASN A 1 102 ? 87.148 29.625 48.053 1.00 45.34 102 ASN A C 1
ATOM 740 O O . ASN A 1 102 ? 87.926 28.921 47.450 1.00 47.09 102 ASN A O 1
ATOM 745 N N . LYS A 1 103 ? 85.908 29.811 47.606 1.00 44.67 103 LYS A N 1
ATOM 746 C CA . LYS A 1 103 ? 85.471 29.241 46.314 1.00 42.39 103 LYS A CA 1
ATOM 747 C C . LYS A 1 103 ? 84.692 30.262 45.527 1.00 41.85 103 LYS A C 1
ATOM 748 O O . LYS A 1 103 ? 84.055 31.141 46.148 1.00 42.55 103 LYS A O 1
ATOM 754 N N . ALA A 1 104 ? 84.661 30.091 44.198 1.00 38.92 104 ALA A N 1
ATOM 755 C CA . ALA A 1 104 ? 83.873 30.918 43.334 1.00 37.65 104 ALA A CA 1
ATOM 756 C C . ALA A 1 104 ? 83.154 30.156 42.207 1.00 37.55 104 ALA A C 1
ATOM 757 O O . ALA A 1 104 ? 83.745 29.339 41.540 1.00 37.17 104 ALA A O 1
ATOM 759 N N . PHE A 1 105 ? 81.881 30.507 42.009 1.00 37.52 105 PHE A N 1
ATOM 760 C CA . PHE A 1 105 ? 81.100 30.251 40.819 1.00 35.66 105 PHE A CA 1
ATOM 761 C C . PHE A 1 105 ? 80.862 31.575 40.119 1.00 35.84 105 PHE A C 1
ATOM 762 O O . PHE A 1 105 ? 80.402 32.547 40.706 1.00 37.30 105 PHE A O 1
ATOM 770 N N . ILE A 1 106 ? 81.114 31.576 38.846 1.00 36.42 106 ILE A N 1
ATOM 771 C CA . ILE A 1 106 ? 80.931 32.740 38.013 1.00 37.96 106 ILE A CA 1
ATOM 772 C C . ILE A 1 106 ? 79.959 32.427 36.890 1.00 38.66 106 ILE A C 1
ATOM 773 O O . ILE A 1 106 ? 80.203 31.557 36.084 1.00 40.34 106 ILE A O 1
ATOM 778 N N . GLY A 1 107 ? 78.859 33.113 36.845 1.00 41.95 107 GLY A N 1
ATOM 779 C CA . GLY A 1 107 ? 77.956 32.992 35.721 1.00 47.01 107 GLY A CA 1
ATOM 780 C C . GLY A 1 107 ? 78.024 34.228 34.869 1.00 50.16 107 GLY A C 1
ATOM 781 O O . GLY A 1 107 ? 79.057 34.864 34.794 1.00 52.31 107 GLY A O 1
ATOM 782 N N . GLY A 1 108 ? 76.956 34.533 34.161 1.00 53.85 108 GLY A N 1
ATOM 783 C CA . GLY A 1 108 ? 76.766 35.847 33.483 1.00 59.35 108 GLY A CA 1
ATOM 784 C C . GLY A 1 108 ? 77.963 36.806 33.375 1.00 61.85 108 GLY A C 1
ATOM 785 O O . GLY A 1 108 ? 78.691 36.782 32.331 1.00 65.43 108 GLY A O 1
ATOM 786 N N . THR A 1 109 ? 78.162 37.680 34.372 1.00 61.99 109 THR A N 1
ATOM 787 C CA . THR A 1 109 ? 79.342 38.629 34.450 1.00 61.44 109 THR A CA 1
ATOM 788 C C . THR A 1 109 ? 80.040 39.500 33.296 1.00 61.09 109 THR A C 1
ATOM 789 O O . THR A 1 109 ? 80.316 39.029 32.180 1.00 60.97 109 THR A O 1
ATOM 793 N N . LYS A 1 110 ? 80.406 40.751 33.644 1.00 60.63 110 LYS A N 1
ATOM 794 C CA . LYS A 1 110 ? 81.343 41.580 32.824 1.00 60.50 110 LYS A CA 1
ATOM 795 C C . LYS A 1 110 ? 82.767 41.608 33.383 1.00 59.64 110 LYS A C 1
ATOM 796 O O . LYS A 1 110 ? 82.989 41.495 34.603 1.00 59.54 110 LYS A O 1
ATOM 798 N N . ASN A 1 111 ? 83.740 41.777 32.489 1.00 58.28 111 ASN A N 1
ATOM 799 C CA . ASN A 1 111 ? 85.136 41.797 32.910 1.00 56.76 111 ASN A CA 1
ATOM 800 C C . ASN A 1 111 ? 85.551 40.475 33.545 1.00 54.38 111 ASN A C 1
ATOM 801 O O . ASN A 1 111 ? 85.979 40.416 34.696 1.00 54.42 111 ASN A O 1
ATOM 806 N N . ILE A 1 112 ? 85.470 39.408 32.767 1.00 52.10 112 ILE A N 1
ATOM 807 C CA . ILE A 1 112 ? 85.761 38.108 33.276 1.00 50.02 112 ILE A CA 1
ATOM 808 C C . ILE A 1 112 ? 87.267 38.146 33.501 1.00 50.89 112 ILE A C 1
ATOM 809 O O . ILE A 1 112 ? 87.792 37.486 34.392 1.00 50.20 112 ILE A O 1
ATOM 814 N N . GLU A 1 113 ? 87.948 38.942 32.680 1.00 51.36 113 GLU A N 1
ATOM 815 C CA . GLU A 1 113 ? 89.408 38.965 32.721 1.00 53.01 113 GLU A CA 1
ATOM 816 C C . GLU A 1 113 ? 89.813 39.609 34.034 1.00 51.56 113 GLU A C 1
ATOM 817 O O . GLU A 1 113 ? 90.594 39.030 34.802 1.00 50.50 113 GLU A O 1
ATOM 823 N N . LYS A 1 114 ? 89.190 40.748 34.344 1.00 50.60 114 LYS A N 1
ATOM 824 C CA . LYS A 1 114 ? 89.397 41.331 35.673 1.00 50.18 114 LYS A CA 1
ATOM 825 C C . LYS A 1 114 ? 89.060 40.362 36.845 1.00 48.31 114 LYS A C 1
ATOM 826 O O . LYS A 1 114 ? 89.893 40.191 37.777 1.00 48.12 114 LYS A O 1
ATOM 832 N N . ILE A 1 115 ? 87.897 39.702 36.774 1.00 46.16 115 ILE A N 1
ATOM 833 C CA . ILE A 1 115 ? 87.458 38.864 37.895 1.00 44.55 115 ILE A CA 1
ATOM 834 C C . ILE A 1 115 ? 88.461 37.738 38.078 1.00 43.36 115 ILE A C 1
ATOM 835 O O . ILE A 1 115 ? 88.891 37.473 39.209 1.00 42.49 115 ILE A O 1
ATOM 840 N N . ILE A 1 116 ? 88.864 37.103 36.972 1.00 42.86 116 ILE A N 1
ATOM 841 C CA . ILE A 1 116 ? 89.725 35.926 37.096 1.00 44.03 116 ILE A CA 1
ATOM 842 C C . ILE A 1 116 ? 91.094 36.323 37.751 1.00 43.06 116 ILE A C 1
ATOM 843 O O . ILE A 1 116 ? 91.645 35.606 38.639 1.00 41.32 116 ILE A O 1
ATOM 848 N N . GLU A 1 117 ? 91.608 37.443 37.284 1.00 42.29 117 GLU A N 1
ATOM 849 C CA . GLU A 1 117 ? 92.852 37.954 37.838 1.00 46.55 117 GLU A CA 1
ATOM 850 C C . GLU A 1 117 ? 92.764 38.218 39.356 1.00 46.85 117 GLU A C 1
ATOM 851 O O . GLU A 1 117 ? 93.678 37.774 40.087 1.00 46.60 117 GLU A O 1
ATOM 857 N N . ILE A 1 118 ? 91.677 38.921 39.802 1.00 46.04 118 ILE A N 1
ATOM 858 C CA . ILE A 1 118 ? 91.377 39.142 41.227 1.00 45.28 118 ILE A CA 1
ATOM 859 C C . ILE A 1 118 ? 91.192 37.782 41.941 1.00 45.91 118 ILE A C 1
ATOM 860 O O . ILE A 1 118 ? 91.854 37.488 42.929 1.00 45.78 118 ILE A O 1
ATOM 865 N N . LEU A 1 119 ? 90.334 36.917 41.420 1.00 45.45 119 LEU A N 1
ATOM 866 C CA . LEU A 1 119 ? 90.219 35.621 42.034 1.00 45.42 119 LEU A CA 1
ATOM 867 C C . LEU A 1 119 ? 91.599 34.985 42.296 1.00 46.08 119 LEU A C 1
ATOM 868 O O . LEU A 1 119 ? 91.884 34.489 43.398 1.00 46.85 119 LEU A O 1
ATOM 873 N N . ASP A 1 120 ? 92.430 34.973 41.262 1.00 45.05 120 ASP A N 1
ATOM 874 C CA . ASP A 1 120 ? 93.754 34.322 41.298 1.00 45.80 120 ASP A CA 1
ATOM 875 C C . ASP A 1 120 ? 94.672 34.900 42.378 1.00 45.01 120 ASP A C 1
ATOM 876 O O . ASP A 1 120 ? 95.134 34.189 43.267 1.00 45.54 120 ASP A O 1
ATOM 881 N N . LYS A 1 121 ? 94.895 36.189 42.288 1.00 45.15 121 LYS A N 1
ATOM 882 C CA . LYS A 1 121 ? 95.621 36.919 43.319 1.00 48.32 121 LYS A CA 1
ATOM 883 C C . LYS A 1 121 ? 94.958 36.879 44.714 1.00 49.27 121 LYS A C 1
ATOM 884 O O . LYS A 1 121 ? 95.675 37.004 45.727 1.00 50.75 121 LYS A O 1
ATOM 890 N N . LYS A 1 122 ? 93.644 36.655 44.820 1.00 49.17 122 LYS A N 1
ATOM 891 C CA . LYS A 1 122 ? 93.061 36.422 46.192 1.00 49.49 122 LYS A CA 1
ATOM 892 C C . LYS A 1 122 ? 93.278 34.993 46.662 1.00 48.85 122 LYS A C 1
ATOM 893 O O . LYS A 1 122 ? 92.778 34.588 47.716 1.00 48.29 122 LYS A O 1
ATOM 899 N N . LYS A 1 123 ? 94.049 34.238 45.879 1.00 48.10 123 LYS A N 1
ATOM 900 C CA . LYS A 1 123 ? 94.328 32.840 46.244 1.00 49.95 123 LYS A CA 1
ATOM 901 C C . LYS A 1 123 ? 93.070 31.954 46.309 1.00 47.17 123 LYS A C 1
ATOM 902 O O . LYS A 1 123 ? 93.001 30.974 47.062 1.00 47.61 123 LYS A O 1
ATOM 908 N N . ILE A 1 124 ? 92.089 32.278 45.477 1.00 46.16 124 ILE A N 1
ATOM 909 C CA . ILE A 1 124 ? 90.911 31.396 45.285 1.00 44.03 124 ILE A CA 1
ATOM 910 C C . ILE A 1 124 ? 91.256 30.161 44.438 1.00 43.99 124 ILE A C 1
ATOM 911 O O . ILE A 1 124 ? 91.408 30.230 43.200 1.00 45.95 124 ILE A O 1
ATOM 916 N N . ASN A 1 125 ? 91.322 29.009 45.075 1.00 42.83 125 ASN A N 1
ATOM 917 C CA . ASN A 1 125 ? 91.962 27.878 44.433 1.00 41.31 125 ASN A CA 1
ATOM 918 C C . ASN A 1 125 ? 91.047 26.846 43.847 1.00 40.91 125 ASN A C 1
ATOM 919 O O . ASN A 1 125 ? 91.523 25.803 43.361 1.00 41.86 125 ASN A O 1
ATOM 924 N N . HIS A 1 126 ? 89.747 27.137 43.916 1.00 39.96 126 HIS A N 1
ATOM 925 C CA . HIS A 1 126 ? 88.698 26.324 43.311 1.00 38.96 126 HIS A CA 1
ATOM 926 C C . HIS A 1 126 ? 87.639 27.243 42.681 1.00 38.96 126 HIS A C 1
ATOM 927 O O . HIS A 1 126 ? 86.997 27.988 43.346 1.00 40.26 126 HIS A O 1
ATOM 934 N N . ILE A 1 127 ? 87.467 27.195 41.375 1.00 38.65 127 ILE A N 1
ATOM 935 C CA . ILE A 1 127 ? 86.548 28.077 40.675 1.00 36.98 127 ILE A CA 1
ATOM 936 C C . ILE A 1 127 ? 85.770 27.266 39.657 1.00 37.18 127 ILE A C 1
ATOM 937 O O . ILE A 1 127 ? 86.294 26.333 39.014 1.00 36.24 127 ILE A O 1
ATOM 942 N N . VAL A 1 128 ? 84.505 27.628 39.491 1.00 36.88 128 VAL A N 1
ATOM 943 C CA . VAL A 1 128 ? 83.666 27.007 38.461 1.00 35.19 128 VAL A CA 1
ATOM 944 C C . VAL A 1 128 ? 83.110 28.166 37.722 1.00 35.30 128 VAL A C 1
ATOM 945 O O . VAL A 1 128 ? 82.614 29.082 38.352 1.00 34.44 128 VAL A O 1
ATOM 949 N N . ALA A 1 129 ? 83.247 28.138 36.394 1.00 34.42 129 ALA A N 1
ATOM 950 C CA . ALA A 1 129 ? 82.678 29.171 35.544 1.00 34.83 129 ALA A CA 1
ATOM 951 C C . ALA A 1 129 ? 81.805 28.535 34.464 1.00 35.34 129 ALA A C 1
ATOM 952 O O . ALA A 1 129 ? 82.181 27.506 33.876 1.00 36.50 129 ALA A O 1
ATOM 954 N N . ASN A 1 130 ? 80.631 29.113 34.247 1.00 34.74 130 ASN A N 1
ATOM 955 C CA . ASN A 1 130 ? 79.738 28.731 33.106 1.00 34.05 130 ASN A CA 1
ATOM 956 C C . ASN A 1 130 ? 79.762 29.824 32.056 1.00 34.16 130 ASN A C 1
ATOM 957 O O . ASN A 1 130 ? 79.622 30.988 32.398 1.00 35.51 130 ASN A O 1
ATOM 962 N N . THR A 1 131 ? 79.907 29.471 30.786 1.00 33.75 131 THR A N 1
ATOM 963 C CA . THR A 1 131 ? 79.746 30.442 29.777 1.00 33.36 131 THR A CA 1
ATOM 964 C C . THR A 1 131 ? 79.084 29.882 28.511 1.00 34.58 131 THR A C 1
ATOM 965 O O . THR A 1 131 ? 79.428 28.808 28.074 1.00 33.03 131 THR A O 1
ATOM 969 N N . ILE A 1 132 ? 78.226 30.695 27.877 1.00 34.58 132 ILE A N 1
ATOM 970 C CA . ILE A 1 132 ? 77.642 30.337 26.606 1.00 33.90 132 ILE A CA 1
ATOM 971 C C . ILE A 1 132 ? 78.416 31.010 25.478 1.00 35.93 132 ILE A C 1
ATOM 972 O O . ILE A 1 132 ? 78.029 30.927 24.322 1.00 37.30 132 ILE A O 1
ATOM 977 N N . VAL A 1 133 ? 79.528 31.620 25.793 1.00 35.06 133 VAL A N 1
ATOM 978 C CA . VAL A 1 133 ? 80.220 32.446 24.792 1.00 36.89 133 VAL A CA 1
ATOM 979 C C . VAL A 1 133 ? 81.582 31.893 24.430 1.00 36.02 133 VAL A C 1
ATOM 980 O O . VAL A 1 133 ? 82.396 31.546 25.283 1.00 34.62 133 VAL A O 1
ATOM 984 N N . LEU A 1 134 ? 81.796 31.793 23.140 1.00 35.54 134 LEU A N 1
ATOM 985 C CA . LEU A 1 134 ? 82.947 31.124 22.633 1.00 34.89 134 LEU A CA 1
ATOM 986 C C . LEU A 1 134 ? 84.241 31.785 23.168 1.00 36.13 134 LEU A C 1
ATOM 987 O O . LEU A 1 134 ? 85.150 31.073 23.635 1.00 32.93 134 LEU A O 1
ATOM 992 N N . GLU A 1 135 ? 84.301 33.148 23.047 1.00 34.48 135 GLU A N 1
ATOM 993 C CA . GLU A 1 135 ? 85.500 33.908 23.399 1.00 34.69 135 GLU A CA 1
ATOM 994 C C . GLU A 1 135 ? 85.837 33.749 24.835 1.00 35.28 135 GLU A C 1
ATOM 995 O O . GLU A 1 135 ? 87.040 33.619 25.169 1.00 34.96 135 GLU A O 1
ATOM 1001 N N . ASN A 1 136 ? 84.790 33.664 25.677 1.00 35.27 136 ASN A N 1
ATOM 1002 C CA . ASN A 1 136 ? 84.992 33.494 27.137 1.00 35.43 136 ASN A CA 1
ATOM 1003 C C . ASN A 1 136 ? 85.446 32.146 27.532 1.00 36.09 136 ASN A C 1
ATOM 1004 O O . ASN A 1 136 ? 86.295 32.017 28.410 1.00 35.03 136 ASN A O 1
ATOM 1009 N N . ALA A 1 137 ? 84.814 31.126 26.941 1.00 35.54 137 ALA A N 1
ATOM 1010 C CA . ALA A 1 137 ? 85.253 29.795 27.103 1.00 34.80 137 ALA A CA 1
ATOM 1011 C C . ALA A 1 137 ? 86.767 29.783 26.770 1.00 35.73 137 ALA A C 1
ATOM 1012 O O . ALA A 1 137 ? 87.558 29.280 27.542 1.00 37.00 137 ALA A O 1
ATOM 1014 N N . ALA A 1 138 ? 87.157 30.298 25.608 1.00 37.23 138 ALA A N 1
ATOM 1015 C CA . ALA A 1 138 ? 88.600 30.372 25.248 1.00 40.97 138 ALA A CA 1
ATOM 1016 C C . ALA A 1 138 ? 89.456 31.132 26.310 1.00 42.98 138 ALA A C 1
ATOM 1017 O O . ALA A 1 138 ? 90.459 30.593 26.715 1.00 45.62 138 ALA A O 1
ATOM 1019 N N . LYS A 1 139 ? 89.012 32.312 26.780 1.00 44.41 139 LYS A N 1
ATOM 1020 C CA . LYS A 1 139 ? 89.709 33.078 27.807 1.00 45.02 139 LYS A CA 1
ATOM 1021 C C . LYS A 1 139 ? 89.898 32.343 29.105 1.00 42.86 139 LYS A C 1
ATOM 1022 O O . LYS A 1 139 ? 91.047 32.230 29.611 1.00 41.71 139 LYS A O 1
ATOM 1028 N N . ILE A 1 140 ? 88.777 31.875 29.634 1.00 38.50 140 ILE A N 1
ATOM 1029 C CA . ILE A 1 140 ? 88.742 31.303 30.963 1.00 37.87 140 ILE A CA 1
ATOM 1030 C C . ILE A 1 140 ? 89.662 30.113 31.058 1.00 37.50 140 ILE A C 1
ATOM 1031 O O . ILE A 1 140 ? 90.410 30.019 31.988 1.00 36.86 140 ILE A O 1
ATOM 1036 N N . ILE A 1 141 ? 89.625 29.248 30.047 1.00 36.92 141 ILE A N 1
ATOM 1037 C CA . ILE A 1 141 ? 90.352 27.979 30.124 1.00 36.64 141 ILE A CA 1
ATOM 1038 C C . ILE A 1 141 ? 91.829 28.327 30.092 1.00 36.46 141 ILE A C 1
ATOM 1039 O O . ILE A 1 141 ? 92.563 27.794 30.896 1.00 33.38 141 ILE A O 1
ATOM 1044 N N . ASN A 1 142 ? 92.217 29.231 29.174 1.00 37.54 142 ASN A N 1
ATOM 1045 C CA . ASN A 1 142 ? 93.630 29.625 29.040 1.00 39.16 142 ASN A CA 1
ATOM 1046 C C . ASN A 1 142 ? 94.109 30.504 30.211 1.00 40.36 142 ASN A C 1
ATOM 1047 O O . ASN A 1 142 ? 95.209 30.303 30.725 1.00 41.79 142 ASN A O 1
ATOM 1052 N N . GLU A 1 143 ? 93.330 31.504 30.603 1.00 40.84 143 GLU A N 1
ATOM 1053 C CA . GLU A 1 143 ? 93.590 32.253 31.828 1.00 43.57 143 GLU A CA 1
ATOM 1054 C C . GLU A 1 143 ? 93.829 31.283 33.018 1.00 43.33 143 GLU A C 1
ATOM 1055 O O . GLU A 1 143 ? 94.905 31.287 33.624 1.00 41.56 143 GLU A O 1
ATOM 1061 N N . PHE A 1 144 ? 92.890 30.379 33.302 1.00 42.83 144 PHE A N 1
ATOM 1062 C CA . PHE A 1 144 ? 93.120 29.509 34.448 1.00 43.57 144 PHE A CA 1
ATOM 1063 C C . PHE A 1 144 ? 94.366 28.583 34.305 1.00 43.39 144 PHE A C 1
ATOM 1064 O O . PHE A 1 144 ? 95.060 28.367 35.300 1.00 42.81 144 PHE A O 1
ATOM 1072 N N . GLU A 1 145 ? 94.595 28.001 33.100 1.00 41.69 145 GLU A N 1
ATOM 1073 C CA . GLU A 1 145 ? 95.689 27.080 32.942 1.00 42.90 145 GLU A CA 1
ATOM 1074 C C . GLU A 1 145 ? 97.027 27.887 33.154 1.00 42.51 145 GLU A C 1
ATOM 1075 O O . GLU A 1 145 ? 97.900 27.427 33.791 1.00 42.55 145 GLU A O 1
ATOM 1081 N N . SER A 1 146 ? 97.122 29.098 32.650 1.00 42.48 146 SER A N 1
ATOM 1082 C CA . SER A 1 146 ? 98.282 29.957 32.837 1.00 43.97 146 SER A CA 1
ATOM 1083 C C . SER A 1 146 ? 98.523 30.334 34.239 1.00 43.96 146 SER A C 1
ATOM 1084 O O . SER A 1 146 ? 99.636 30.654 34.589 1.00 44.48 146 SER A O 1
ATOM 1087 N N . ARG A 1 147 ? 97.450 30.380 35.019 1.00 43.49 147 ARG A N 1
ATOM 1088 C CA . ARG A 1 147 ? 97.561 30.785 36.420 1.00 42.23 147 ARG A CA 1
ATOM 1089 C C . ARG A 1 147 ? 97.578 29.545 37.270 1.00 41.99 147 ARG A C 1
ATOM 1090 O O . ARG A 1 147 ? 97.251 29.626 38.396 1.00 41.18 147 ARG A O 1
ATOM 1098 N N . GLY A 1 148 ? 97.999 28.411 36.690 1.00 41.85 148 GLY A N 1
ATOM 1099 C CA . GLY A 1 148 ? 98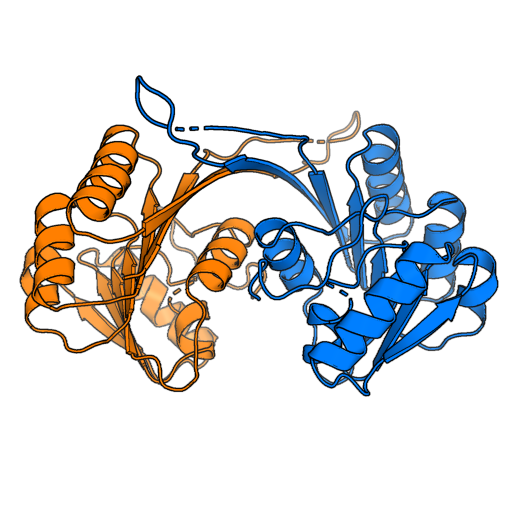.528 27.352 37.505 1.00 41.26 148 GLY A CA 1
ATOM 1100 C C . GLY A 1 148 ? 97.447 26.437 38.012 1.00 41.49 148 GLY A C 1
ATOM 1101 O O . GLY A 1 148 ? 97.698 25.703 38.983 1.00 39.57 148 GLY A O 1
ATOM 1102 N N . TYR A 1 149 ? 96.232 26.523 37.388 1.00 41.40 149 TYR A N 1
ATOM 1103 C CA . TYR A 1 149 ? 95.143 25.659 37.766 1.00 42.41 149 TYR A CA 1
ATOM 1104 C C . TYR A 1 149 ? 95.116 24.439 36.923 1.00 42.12 149 TYR A C 1
ATOM 1105 O O . TYR A 1 149 ? 95.351 24.481 35.739 1.00 43.48 149 TYR A O 1
ATOM 1114 N N . ASN A 1 150 ? 94.702 23.357 37.475 1.00 43.05 150 ASN A N 1
ATOM 1115 C CA . ASN A 1 150 ? 94.355 22.350 36.552 1.00 44.48 150 ASN A CA 1
ATOM 1116 C C . ASN A 1 150 ? 92.873 22.412 36.114 1.00 44.47 150 ASN A C 1
ATOM 1117 O O . ASN A 1 150 ? 91.883 22.404 36.930 1.00 46.39 150 ASN A O 1
ATOM 1122 N N . VAL A 1 151 ? 92.700 22.558 34.823 1.00 41.23 151 VAL A N 1
ATOM 1123 C CA . VAL A 1 151 ? 91.394 22.849 34.297 1.00 39.38 151 VAL A CA 1
ATOM 1124 C C . VAL A 1 151 ? 90.607 21.671 33.658 1.00 38.91 151 VAL A C 1
ATOM 1125 O O . VAL A 1 151 ? 91.097 20.840 32.874 1.00 39.35 151 VAL A O 1
ATOM 1129 N N . ASP A 1 152 ? 89.370 21.584 34.012 1.00 37.97 152 ASP A N 1
ATOM 1130 C CA . ASP A 1 152 ? 88.561 20.530 33.463 1.00 39.56 152 ASP A CA 1
ATOM 1131 C C . ASP A 1 152 ? 87.287 21.234 32.877 1.00 39.44 152 ASP A C 1
ATOM 1132 O O . ASP A 1 152 ? 86.464 21.745 33.686 1.00 39.90 152 ASP A O 1
ATOM 1137 N N . ALA A 1 153 ? 87.139 21.277 31.529 1.00 36.47 153 ALA A N 1
ATOM 1138 C CA . ALA A 1 153 ? 85.974 21.876 30.849 1.00 36.31 153 ALA A CA 1
ATOM 1139 C C . ALA A 1 153 ? 85.160 20.904 30.018 1.00 34.89 153 ALA A C 1
ATOM 1140 O O . ALA A 1 153 ? 85.715 20.143 29.217 1.00 36.34 153 ALA A O 1
ATOM 1142 N N . VAL A 1 154 ? 83.858 21.035 30.101 1.00 33.48 154 VAL A N 1
ATOM 1143 C CA . VAL A 1 154 ? 82.964 20.247 29.313 1.00 34.39 154 VAL A CA 1
ATOM 1144 C C . VAL A 1 154 ? 81.976 21.122 28.651 1.00 34.30 154 VAL A C 1
ATOM 1145 O O . VAL A 1 154 ? 81.474 22.043 29.221 1.00 36.86 154 VAL A O 1
ATOM 1149 N N . ASN A 1 155 ? 81.631 20.823 27.437 1.00 35.28 155 ASN A N 1
ATOM 1150 C CA . ASN A 1 155 ? 80.602 21.611 26.727 1.00 35.30 155 ASN A CA 1
ATOM 1151 C C . ASN A 1 155 ? 79.392 20.743 26.926 1.00 35.54 155 ASN A C 1
ATOM 1152 O O . ASN A 1 155 ? 79.498 19.530 26.795 1.00 36.55 155 ASN A O 1
ATOM 1157 N N . VAL A 1 156 ? 78.282 21.313 27.338 1.00 36.22 156 VAL A N 1
ATOM 1158 C CA . VAL A 1 156 ? 77.045 20.555 27.591 1.00 35.45 156 VAL A CA 1
ATOM 1159 C C . VAL A 1 156 ? 75.907 21.093 26.699 1.00 37.45 156 VAL A C 1
ATOM 1160 O O . VAL A 1 156 ? 75.528 22.317 26.746 1.00 38.79 156 VAL A O 1
ATOM 1164 N N . PHE A 1 157 ? 75.306 20.217 25.911 1.00 37.48 157 PHE A N 1
ATOM 1165 C CA . PHE A 1 157 ? 74.284 20.657 24.985 1.00 38.75 157 PHE A CA 1
ATOM 1166 C C . PHE A 1 157 ? 73.100 19.821 25.365 1.00 38.32 157 PHE A C 1
ATOM 1167 O O . PHE A 1 157 ? 73.104 18.607 25.104 1.00 38.22 157 PHE A O 1
ATOM 1175 N N . ILE A 1 158 ? 72.162 20.424 26.073 1.00 36.02 158 ILE A N 1
ATOM 1176 C CA . ILE A 1 158 ? 70.892 19.769 26.431 1.00 37.81 158 ILE A CA 1
ATOM 1177 C C . ILE A 1 158 ? 69.704 20.142 25.466 1.00 38.11 158 ILE A C 1
ATOM 1178 O O . ILE A 1 158 ? 69.541 21.296 25.133 1.00 38.08 158 ILE A O 1
ATOM 1183 N N . SER A 1 159 ? 68.884 19.189 25.044 1.00 38.51 159 SER A N 1
ATOM 1184 C CA . SER A 1 159 ? 67.728 19.470 24.230 1.00 37.79 159 SER A CA 1
ATOM 1185 C C . SER A 1 159 ? 66.593 18.731 24.984 1.00 40.68 159 SER A C 1
ATOM 1186 O O . SER A 1 159 ? 66.886 17.707 25.663 1.00 41.59 159 SER A O 1
ATOM 1189 N N . TYR A 1 160 ? 65.369 19.295 24.940 1.00 38.78 160 TYR A N 1
ATOM 1190 C CA . TYR A 1 160 ? 64.191 18.920 25.755 1.00 37.41 160 TYR A CA 1
ATOM 1191 C C . TYR A 1 160 ? 63.083 18.388 24.885 1.00 34.56 160 TYR A C 1
ATOM 1192 O O . TYR A 1 160 ? 62.737 19.004 23.862 1.00 32.86 160 TYR A O 1
ATOM 1201 N N . ALA A 1 161 ? 62.591 17.227 25.258 1.00 32.32 161 ALA A N 1
ATOM 1202 C CA . ALA A 1 161 ? 61.570 16.552 24.504 1.00 33.22 161 ALA A CA 1
ATOM 1203 C C . ALA A 1 161 ? 60.324 17.425 24.547 1.00 34.55 161 ALA A C 1
ATOM 1204 O O . ALA A 1 161 ? 59.994 17.983 25.575 1.00 34.83 161 ALA A O 1
ATOM 1206 N N . LYS A 1 162 ? 59.706 17.614 23.382 1.00 35.54 162 LYS A N 1
ATOM 1207 C CA . LYS A 1 162 ? 58.461 18.317 23.234 1.00 35.96 162 LYS A CA 1
ATOM 1208 C C . LYS A 1 162 ? 57.626 17.538 22.280 1.00 35.45 162 LYS A C 1
ATOM 1209 O O . LYS A 1 162 ? 58.066 17.223 21.180 1.00 34.95 162 LYS A O 1
ATOM 1215 N N . LYS A 1 163 ? 56.401 17.220 22.674 1.00 37.03 163 LYS A N 1
ATOM 1216 C CA . LYS A 1 163 ? 55.441 16.566 21.784 1.00 37.67 163 LYS A CA 1
ATOM 1217 C C . LYS A 1 163 ? 54.883 17.482 20.726 1.00 37.66 163 LYS A C 1
ATOM 1218 O O . LYS A 1 163 ? 54.460 18.633 21.016 1.00 38.43 163 LYS A O 1
ATOM 1224 N N . ILE A 1 164 ? 54.958 17.014 19.493 1.00 36.23 164 ILE A N 1
ATOM 1225 C CA . ILE A 1 164 ? 54.377 17.727 18.354 1.00 35.44 164 ILE A CA 1
ATOM 1226 C C . ILE A 1 164 ? 53.587 16.661 17.608 1.00 36.06 164 ILE A C 1
ATOM 1227 O O . ILE A 1 164 ? 53.637 15.494 18.001 1.00 38.51 164 ILE A O 1
ATOM 1232 N N . PRO A 1 165 ? 52.735 17.043 16.633 1.00 37.54 165 PRO A N 1
ATOM 1233 C CA . PRO A 1 165 ? 51.831 16.006 16.089 1.00 37.73 165 PRO A CA 1
ATOM 1234 C C . PRO A 1 165 ? 52.483 14.681 15.778 1.00 40.42 165 PRO A C 1
ATOM 1235 O O . PRO A 1 165 ? 51.918 13.647 16.066 1.00 43.15 165 PRO A O 1
ATOM 1239 N N . SER A 1 166 ? 53.696 14.667 15.251 1.00 42.97 166 SER A N 1
ATOM 1240 C CA . SER A 1 166 ? 54.325 13.384 14.833 1.00 44.19 166 SER A CA 1
ATOM 1241 C C . SER A 1 166 ? 54.966 12.573 15.954 1.00 43.73 166 SER A C 1
ATOM 1242 O O . SER A 1 166 ? 55.200 11.317 15.796 1.00 42.83 166 SER A O 1
ATOM 1245 N N . GLY A 1 167 ? 55.225 13.238 17.100 1.00 41.68 167 GLY A N 1
ATOM 1246 C CA . GLY A 1 167 ? 55.965 12.532 18.205 1.00 39.25 167 GLY A CA 1
ATOM 1247 C C . GLY A 1 167 ? 56.830 13.531 18.922 1.00 38.30 167 GLY A C 1
ATOM 1248 O O . GLY A 1 167 ? 56.532 14.746 18.909 1.00 38.62 167 GLY A O 1
ATOM 1249 N N . HIS A 1 168 ? 57.883 13.067 19.562 1.00 36.43 168 HIS A N 1
ATOM 1250 C CA . HIS A 1 168 ? 58.699 13.999 20.369 1.00 37.61 168 HIS A CA 1
ATOM 1251 C C . HIS A 1 168 ? 59.891 14.482 19.608 1.00 37.04 168 HIS A C 1
ATOM 1252 O O . HIS A 1 168 ? 60.682 13.714 19.125 1.00 37.20 168 HIS A O 1
ATOM 1267 N N . PHE A 1 170 ? 63.234 17.274 19.871 1.00 35.68 170 PHE A N 1
ATOM 1268 C CA . PHE A 1 170 ? 64.025 17.806 20.932 1.00 34.76 170 PHE A CA 1
ATOM 1269 C C . PHE A 1 170 ? 64.344 19.267 20.687 1.00 35.86 170 PHE A C 1
ATOM 1270 O O . PHE A 1 170 ? 65.005 19.610 19.718 1.00 34.43 170 PHE A O 1
ATOM 1278 N N . LEU A 1 171 ? 63.918 20.103 21.624 1.00 35.88 171 LEU A N 1
ATOM 1279 C CA . LEU A 1 171 ? 64.104 21.546 21.572 1.00 38.84 171 LEU A CA 1
ATOM 1280 C C . LEU A 1 171 ? 65.393 21.936 22.296 1.00 38.87 171 LEU A C 1
ATOM 1281 O O . LEU A 1 171 ? 65.530 21.750 23.515 1.00 40.47 171 LEU A O 1
ATOM 1286 N N . ALA A 1 172 ? 66.348 22.451 21.570 1.00 40.60 172 ALA A N 1
ATOM 1287 C CA . ALA A 1 172 ? 67.595 22.883 22.167 1.00 42.78 172 ALA A CA 1
ATOM 1288 C C . ALA A 1 172 ? 67.644 24.412 22.203 1.00 45.01 172 ALA A C 1
ATOM 1289 O O . ALA A 1 172 ? 67.163 25.087 21.340 1.00 46.06 172 ALA A O 1
ATOM 1291 N N . LYS A 1 173 ? 68.318 24.973 23.148 1.00 47.48 173 LYS A N 1
ATOM 1292 C CA . LYS A 1 173 ? 68.769 26.334 22.944 1.00 49.87 173 LYS A CA 1
ATOM 1293 C C . LYS A 1 173 ? 70.226 26.223 23.363 1.00 51.04 173 LYS A C 1
ATOM 1294 O O . LYS A 1 173 ? 70.561 25.434 24.293 1.00 54.37 173 LYS A O 1
ATOM 1300 N N . ASN A 1 174 ? 71.100 26.946 22.701 1.00 48.70 174 ASN A N 1
ATOM 1301 C CA . ASN A 1 174 ? 72.465 27.022 23.217 1.00 46.60 174 ASN A CA 1
ATOM 1302 C C . ASN A 1 174 ? 73.165 25.992 24.151 1.00 42.86 174 ASN A C 1
ATOM 1303 O O . ASN A 1 174 ? 72.820 25.743 25.276 1.00 41.87 174 ASN A O 1
ATOM 1308 N N . PRO A 1 175 ? 74.269 25.505 23.678 1.00 40.47 175 PRO A N 1
ATOM 1309 C CA . PRO A 1 175 ? 75.196 24.728 24.489 1.00 39.71 175 PRO A CA 1
ATOM 1310 C C . PRO A 1 175 ? 75.906 25.684 25.490 1.00 39.33 175 PRO A C 1
ATOM 1311 O O . PRO A 1 175 ? 76.013 26.908 25.246 1.00 40.05 175 PRO A O 1
ATOM 1315 N N . ILE A 1 176 ?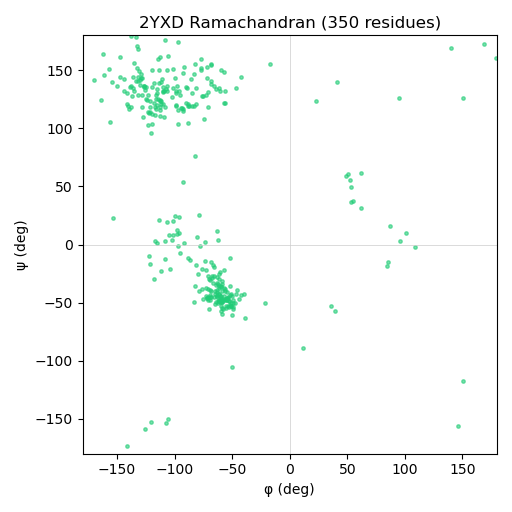 76.328 25.132 26.620 1.00 37.04 176 ILE A N 1
ATOM 1316 C CA . ILE A 1 176 ? 77.039 25.888 27.607 1.00 35.46 176 ILE A CA 1
ATOM 1317 C C . ILE A 1 176 ? 78.362 25.192 28.033 1.00 33.13 176 ILE A C 1
ATOM 1318 O O . ILE A 1 176 ? 78.395 24.018 28.157 1.00 30.80 176 ILE A O 1
ATOM 1323 N N . THR A 1 177 ? 79.418 25.968 28.285 1.00 32.52 177 THR A N 1
ATOM 1324 C CA . THR A 1 177 ? 80.681 25.414 28.738 1.00 33.57 177 THR A CA 1
ATOM 1325 C C . THR A 1 177 ? 80.790 25.658 30.241 1.00 33.81 177 THR A C 1
ATOM 1326 O O . THR A 1 177 ? 80.569 26.794 30.735 1.00 33.21 177 THR A O 1
ATOM 1330 N N . ILE A 1 178 ? 81.051 24.553 30.929 1.00 31.95 178 ILE A N 1
ATOM 1331 C CA . ILE A 1 178 ? 81.188 24.507 32.343 1.00 30.03 178 ILE A CA 1
ATOM 1332 C C . ILE A 1 178 ? 82.663 24.191 32.596 1.00 31.02 178 ILE A C 1
ATOM 1333 O O . ILE A 1 178 ? 83.186 23.203 32.104 1.00 31.26 178 ILE A O 1
ATOM 1338 N N . ILE A 1 179 ? 83.325 25.089 33.305 1.00 29.71 179 ILE A N 1
ATOM 1339 C CA . ILE A 1 179 ? 84.762 25.018 33.515 1.00 32.77 179 ILE A CA 1
ATOM 1340 C C . ILE A 1 179 ? 85.118 24.987 35.044 1.00 33.45 179 ILE A C 1
ATOM 1341 O O . ILE A 1 179 ? 84.651 25.840 35.836 1.00 34.63 179 ILE A O 1
ATOM 1346 N N . LYS A 1 180 ? 85.925 24.002 35.407 1.00 32.85 180 LYS A N 1
ATOM 1347 C CA . LYS A 1 180 ? 86.362 23.752 36.734 1.00 35.03 180 LYS A CA 1
ATOM 1348 C C . LYS A 1 180 ? 87.901 23.922 36.795 1.00 35.57 180 LYS A C 1
ATOM 1349 O O . LYS A 1 180 ? 88.643 23.196 36.097 1.00 38.85 180 LYS A O 1
ATOM 1355 N N . ALA A 1 181 ? 88.375 24.872 37.600 1.00 34.65 181 ALA A N 1
ATOM 1356 C CA . ALA A 1 181 ? 89.769 25.174 37.738 1.00 36.52 181 ALA A CA 1
ATOM 1357 C C . ALA A 1 181 ? 90.086 24.932 39.193 1.00 38.94 181 ALA A C 1
ATOM 1358 O O . ALA A 1 181 ? 89.518 25.578 40.050 1.00 40.89 181 ALA A O 1
ATOM 1360 N N . VAL A 1 182 ? 90.898 23.911 39.500 1.00 42.39 182 VAL A N 1
ATOM 1361 C CA . VAL A 1 182 ? 91.377 23.695 40.864 1.00 42.81 182 VAL A CA 1
ATOM 1362 C C . VAL A 1 182 ? 92.896 23.760 40.882 1.00 45.08 182 VAL A C 1
ATOM 1363 O O . VAL A 1 182 ? 93.579 23.410 39.924 1.00 44.41 182 VAL A O 1
ATOM 1367 N N . ARG A 1 183 ? 93.421 24.196 42.000 1.00 47.08 183 ARG A N 1
ATOM 1368 C CA . ARG A 1 183 ? 94.862 24.431 42.129 1.00 48.72 183 ARG A CA 1
ATOM 1369 C C . ARG A 1 183 ? 95.227 24.170 43.600 1.00 50.36 183 ARG A C 1
ATOM 1370 O O . ARG A 1 183 ? 94.336 24.233 44.488 1.00 52.68 183 ARG A O 1
ATOM 1384 N N . ILE B 1 5 ? 79.067 15.448 44.148 1.00 69.84 5 ILE B N 1
ATOM 1385 C CA . ILE B 1 5 ? 79.192 14.293 43.241 1.00 69.85 5 ILE B CA 1
ATOM 1386 C C . ILE B 1 5 ? 80.716 14.033 43.151 1.00 71.89 5 ILE B C 1
ATOM 1387 O O . ILE B 1 5 ? 81.429 14.931 42.698 1.00 73.04 5 ILE B O 1
ATOM 1392 N N . PRO B 1 6 ? 81.243 12.876 43.669 1.00 73.10 6 PRO B N 1
ATOM 1393 C CA . PRO B 1 6 ? 82.667 12.460 43.475 1.00 73.75 6 PRO B CA 1
ATOM 1394 C C . PRO B 1 6 ? 83.301 12.540 42.057 1.00 74.59 6 PRO B C 1
ATOM 1395 O O . PRO B 1 6 ? 82.662 12.124 41.067 1.00 74.94 6 PRO B O 1
ATOM 1399 N N . ASP B 1 7 ? 84.538 13.075 42.005 1.00 76.14 7 ASP B N 1
ATOM 1400 C CA . ASP B 1 7 ? 85.448 13.158 40.806 1.00 76.50 7 ASP B CA 1
ATOM 1401 C C . ASP B 1 7 ? 85.577 11.760 40.100 1.00 77.66 7 ASP B C 1
ATOM 1402 O O . ASP B 1 7 ? 84.625 11.291 39.406 1.00 77.76 7 ASP B O 1
ATOM 1407 N N . GLU B 1 8 ? 86.736 11.108 40.287 1.00 77.48 8 GLU B N 1
ATOM 1408 C CA . GLU B 1 8 ? 87.202 10.020 39.418 1.00 76.95 8 GLU B CA 1
ATOM 1409 C C . GLU B 1 8 ? 88.101 9.135 40.231 1.00 75.90 8 GLU B C 1
ATOM 1410 O O . GLU B 1 8 ? 89.006 8.422 39.710 1.00 75.28 8 GLU B O 1
ATOM 1416 N N . GLU B 1 9 ? 87.861 9.248 41.530 1.00 73.07 9 GLU B N 1
ATOM 1417 C CA . GLU B 1 9 ? 88.377 8.357 42.486 1.00 70.68 9 GLU B CA 1
ATOM 1418 C C . GLU B 1 9 ? 87.571 7.027 42.541 1.00 69.04 9 GLU B C 1
ATOM 1419 O O . GLU B 1 9 ? 87.555 6.346 43.591 1.00 67.74 9 GLU B O 1
ATOM 1425 N N . PHE B 1 10 ? 86.916 6.680 41.421 1.00 67.10 10 PHE B N 1
ATOM 1426 C CA . PHE B 1 10 ? 86.147 5.422 41.311 1.00 66.35 10 PHE B CA 1
ATOM 1427 C C . PHE B 1 10 ? 87.023 4.234 40.891 1.00 66.40 10 PHE B C 1
ATOM 1428 O O . PHE B 1 10 ? 87.946 4.366 40.032 1.00 66.32 10 PHE B O 1
ATOM 1436 N N . ILE B 1 11 ? 86.735 3.064 41.459 1.00 65.28 11 ILE B N 1
ATOM 1437 C CA . ILE B 1 11 ? 87.519 1.915 41.024 1.00 65.63 11 ILE B CA 1
ATOM 1438 C C . ILE B 1 11 ? 86.931 1.607 39.638 1.00 65.80 11 ILE B C 1
ATOM 1439 O O . ILE B 1 11 ? 85.702 1.505 39.500 1.00 64.57 11 ILE B O 1
ATOM 1444 N N . ARG B 1 12 ? 87.792 1.515 38.618 1.00 66.51 12 ARG B N 1
ATOM 1445 C CA . ARG B 1 12 ? 87.321 1.120 37.267 1.00 67.45 12 ARG B CA 1
ATOM 1446 C C . ARG B 1 12 ? 87.934 -0.235 36.922 1.00 68.42 12 ARG B C 1
ATOM 1447 O O . ARG B 1 12 ? 89.039 -0.553 37.421 1.00 67.56 12 ARG B O 1
ATOM 1449 N N . ARG B 1 13 ? 87.205 -1.019 36.112 1.00 69.02 13 ARG B N 1
ATOM 1450 C CA . ARG B 1 13 ? 87.693 -2.253 35.498 1.00 70.38 13 ARG B CA 1
ATOM 1451 C C . ARG B 1 13 ? 87.199 -2.292 34.053 1.00 71.01 13 ARG B C 1
ATOM 1452 O O . ARG B 1 13 ? 85.970 -2.292 33.791 1.00 70.81 13 ARG B O 1
ATOM 1454 N N . GLU B 1 14 ? 88.130 -2.312 33.103 1.00 71.59 14 GLU B N 1
ATOM 1455 C CA . GLU B 1 14 ? 87.726 -2.072 31.711 1.00 71.45 14 GLU B CA 1
ATOM 1456 C C . GLU B 1 14 ? 86.866 -3.223 31.139 1.00 70.43 14 GLU B C 1
ATOM 1457 O O . GLU B 1 14 ? 86.923 -4.341 31.647 1.00 70.15 14 GLU B O 1
ATOM 1463 N N . GLY B 1 15 ? 86.037 -2.913 30.132 1.00 69.04 15 GLY B N 1
ATOM 1464 C CA . GLY B 1 15 ? 84.834 -3.696 29.839 1.00 68.11 15 GLY B CA 1
ATOM 1465 C C . GLY B 1 15 ? 83.592 -3.277 30.659 1.00 67.44 15 GLY B C 1
ATOM 1466 O O . GLY B 1 15 ? 82.448 -3.649 30.315 1.00 67.68 15 GLY B O 1
ATOM 1467 N N . VAL B 1 16 ? 83.782 -2.502 31.733 1.00 65.68 16 VAL B N 1
ATOM 1468 C CA . VAL B 1 16 ? 82.657 -2.106 32.596 1.00 64.44 16 VAL B CA 1
ATOM 1469 C C . VAL B 1 16 ? 82.535 -0.573 32.508 1.00 63.52 16 VAL B C 1
ATOM 1470 O O . VAL B 1 16 ? 83.413 0.146 33.011 1.00 63.18 16 VAL B O 1
ATOM 1474 N N . PRO B 1 17 ? 81.440 -0.069 31.892 1.00 62.86 17 PRO B N 1
ATOM 1475 C CA . PRO B 1 17 ? 81.249 1.388 31.682 1.00 61.99 17 PRO B CA 1
ATOM 1476 C C . PRO B 1 17 ? 81.028 2.075 32.996 1.00 61.05 17 PRO B C 1
ATOM 1477 O O . PRO B 1 17 ? 80.525 1.425 33.930 1.00 62.11 17 PRO B O 1
ATOM 1481 N N . ILE B 1 18 ? 81.352 3.367 33.075 1.00 58.62 18 ILE B N 1
ATOM 1482 C CA . ILE B 1 18 ? 81.046 4.199 34.268 1.00 55.86 18 ILE B CA 1
ATOM 1483 C C . ILE B 1 18 ? 80.248 5.450 33.791 1.00 54.21 18 ILE B C 1
ATOM 1484 O O . ILE B 1 18 ? 80.572 6.078 32.782 1.00 54.64 18 ILE B O 1
ATOM 1489 N N . THR B 1 19 ? 79.165 5.780 34.450 1.00 51.81 19 THR B N 1
ATOM 1490 C CA . THR B 1 19 ? 78.398 6.872 33.950 1.00 51.44 19 THR B CA 1
ATOM 1491 C C . THR B 1 19 ? 79.191 8.142 34.206 1.00 50.88 19 THR B C 1
ATOM 1492 O O . THR B 1 19 ? 79.622 8.333 35.334 1.00 51.68 19 THR B O 1
ATOM 1496 N N . LYS B 1 20 ? 79.357 9.010 33.202 1.00 49.85 20 LYS B N 1
ATOM 1497 C CA . LYS B 1 20 ? 80.103 10.264 33.418 1.00 50.48 20 LYS B CA 1
ATOM 1498 C C . LYS B 1 20 ? 79.505 11.083 34.554 1.00 49.42 20 LYS B C 1
ATOM 1499 O O . LYS B 1 20 ? 78.267 11.209 34.637 1.00 50.11 20 LYS B O 1
ATOM 1505 N N . GLU B 1 21 ? 80.388 11.537 35.451 1.00 46.51 21 GLU B N 1
ATOM 1506 C CA . GLU B 1 21 ? 80.131 12.581 36.388 1.00 46.69 21 GLU B CA 1
ATOM 1507 C C . GLU B 1 21 ? 78.993 13.557 36.079 1.00 44.97 21 GLU B C 1
ATOM 1508 O O . GLU B 1 21 ? 78.157 13.770 36.932 1.00 45.14 21 GLU B O 1
ATOM 1514 N N . GLU B 1 22 ? 78.952 14.138 34.876 1.00 42.59 22 GLU B N 1
ATOM 1515 C CA . GLU B 1 22 ? 77.935 15.141 34.582 1.00 41.06 22 GLU B CA 1
ATOM 1516 C C . GLU B 1 22 ? 76.589 14.542 34.241 1.00 39.86 22 GLU B C 1
ATOM 1517 O O . GLU B 1 22 ? 75.533 15.109 34.507 1.00 38.35 22 GLU B O 1
ATOM 1523 N N . ILE B 1 23 ? 76.636 13.319 33.757 1.00 39.85 23 ILE B N 1
ATOM 1524 C CA . ILE B 1 23 ? 75.406 12.594 33.440 1.00 39.00 23 ILE B CA 1
ATOM 1525 C C . ILE B 1 23 ? 74.802 12.116 34.799 1.00 39.61 23 ILE B C 1
ATOM 1526 O O . ILE B 1 23 ? 73.580 12.268 35.008 1.00 37.96 23 ILE B O 1
ATOM 1531 N N . ARG B 1 24 ? 75.662 11.697 35.738 1.00 38.04 24 ARG B N 1
ATOM 1532 C CA . ARG B 1 24 ? 75.188 11.281 37.077 1.00 39.64 24 ARG B CA 1
ATOM 1533 C C . ARG B 1 24 ? 74.525 12.453 37.858 1.00 38.94 24 ARG B C 1
ATOM 1534 O O . ARG B 1 24 ? 73.407 12.314 38.500 1.00 36.44 24 ARG B O 1
ATOM 1542 N N . ALA B 1 25 ? 75.213 13.600 37.783 1.00 36.78 25 ALA B N 1
ATOM 1543 C CA . ALA B 1 25 ? 74.682 14.795 38.411 1.00 36.22 25 ALA B CA 1
ATOM 1544 C C . ALA B 1 25 ? 73.270 15.109 37.874 1.00 36.14 25 ALA B C 1
ATOM 1545 O O . ALA B 1 25 ? 72.338 15.356 38.680 1.00 36.32 25 ALA B O 1
ATOM 1547 N N . VAL B 1 26 ? 73.093 15.076 36.535 1.00 34.83 26 VAL B N 1
ATOM 1548 C CA . VAL B 1 26 ? 71.743 15.276 36.004 1.00 33.14 26 VAL B CA 1
ATOM 1549 C C . VAL B 1 26 ? 70.721 14.167 36.459 1.00 35.71 26 VAL B C 1
ATOM 1550 O O . VAL B 1 26 ? 69.590 14.498 36.875 1.00 36.24 26 VAL B O 1
ATOM 1554 N N . SER B 1 27 ? 71.082 12.898 36.333 1.00 32.95 27 SER B N 1
ATOM 1555 C CA . SER B 1 27 ? 70.193 11.834 36.749 1.00 34.61 27 SER B CA 1
ATOM 1556 C C . SER B 1 27 ? 69.919 11.873 38.258 1.00 35.20 27 SER B C 1
ATOM 1557 O O . SER B 1 27 ? 68.799 11.659 38.659 1.00 35.81 27 SER B O 1
ATOM 1560 N N . ILE B 1 28 ? 70.926 12.174 39.088 1.00 35.53 28 ILE B N 1
ATOM 1561 C CA . ILE B 1 28 ? 70.700 12.249 40.510 1.00 36.07 28 ILE B CA 1
ATOM 1562 C C . ILE B 1 28 ? 69.685 13.342 40.770 1.00 38.27 28 ILE B C 1
ATOM 1563 O O . ILE B 1 28 ? 68.712 13.138 41.502 1.00 37.21 28 ILE B O 1
ATOM 1568 N N . GLY B 1 29 ? 69.837 14.473 40.068 1.00 39.52 29 GLY B N 1
ATOM 1569 C CA . GLY B 1 29 ? 68.853 15.583 40.175 1.00 40.13 29 GLY B CA 1
ATOM 1570 C C . GLY B 1 29 ? 67.439 15.195 39.798 1.00 40.59 29 GLY B C 1
ATOM 1571 O O . GLY B 1 29 ? 66.491 15.522 40.512 1.00 41.67 29 GLY B O 1
ATOM 1572 N N . LYS B 1 30 ? 67.264 14.521 38.676 1.00 39.77 30 LYS B N 1
ATOM 1573 C CA . LYS B 1 30 ? 65.925 14.136 38.285 1.00 41.76 30 LYS B CA 1
ATOM 1574 C C . LYS B 1 30 ? 65.253 13.092 39.271 1.00 42.86 30 LYS B C 1
ATOM 1575 O O . LYS B 1 30 ? 64.033 12.821 39.208 1.00 44.80 30 LYS B O 1
ATOM 1581 N N . LEU B 1 31 ? 66.060 12.395 40.070 1.00 43.81 31 LEU B N 1
ATOM 1582 C CA . LEU B 1 31 ? 65.524 11.405 41.009 1.00 44.17 31 LEU B CA 1
ATOM 1583 C C . LEU B 1 31 ? 64.854 12.040 42.291 1.00 46.27 31 LEU B C 1
ATOM 1584 O O . LEU B 1 31 ? 64.011 11.439 42.937 1.00 44.14 31 LEU B O 1
ATOM 1589 N N . ASN B 1 32 ? 65.229 13.286 42.591 1.00 48.35 32 ASN B N 1
ATOM 1590 C CA . ASN B 1 32 ? 64.630 14.042 43.665 1.00 51.08 32 ASN B CA 1
ATOM 1591 C C . ASN B 1 32 ? 64.683 13.217 44.941 1.00 50.77 32 ASN B C 1
ATOM 1592 O O . ASN B 1 32 ? 63.675 12.961 45.552 1.00 52.12 32 ASN B O 1
ATOM 1597 N N . LEU B 1 33 ? 65.865 12.782 45.313 1.00 50.45 33 LEU B N 1
ATOM 1598 C CA . LEU B 1 33 ? 66.023 11.959 46.490 1.00 51.43 33 LEU B CA 1
ATOM 1599 C C . LEU B 1 33 ? 65.707 12.623 47.888 1.00 52.99 33 LEU B C 1
ATOM 1600 O O . LEU B 1 33 ? 66.080 13.818 48.132 1.00 53.19 33 LEU B O 1
ATOM 1605 N N . ASN B 1 34 ? 64.983 11.856 48.735 1.00 53.74 34 ASN B N 1
ATOM 1606 C CA . ASN B 1 34 ? 64.732 12.115 50.183 1.00 55.51 34 ASN B CA 1
ATOM 1607 C C . ASN B 1 34 ? 65.432 11.071 51.037 1.00 56.57 34 ASN B C 1
ATOM 1608 O O . ASN B 1 34 ? 65.743 9.953 50.564 1.00 56.30 34 ASN B O 1
ATOM 1613 N N . LYS B 1 35 ? 65.614 11.403 52.324 1.00 57.32 35 LYS B N 1
ATOM 1614 C CA . LYS B 1 35 ? 66.163 10.450 53.242 1.00 58.10 35 LYS B CA 1
ATOM 1615 C C . LYS B 1 35 ? 65.164 9.311 53.419 1.00 57.00 35 LYS B C 1
ATOM 1616 O O . LYS B 1 35 ? 65.598 8.229 53.801 1.00 57.71 35 LYS B O 1
ATOM 1622 N N . ASP B 1 36 ? 63.880 9.483 53.063 1.00 55.15 36 ASP B N 1
ATOM 1623 C CA . ASP B 1 36 ? 62.924 8.341 53.194 1.00 54.26 36 ASP B CA 1
ATOM 1624 C C . ASP B 1 36 ? 62.844 7.415 51.965 1.00 52.73 36 ASP B C 1
ATOM 1625 O O . ASP B 1 36 ? 62.176 6.361 52.005 1.00 52.79 36 ASP B O 1
ATOM 1630 N N . ASP B 1 37 ? 63.423 7.846 50.848 1.00 49.92 37 ASP B N 1
ATOM 1631 C CA . ASP B 1 37 ? 63.370 7.032 49.581 1.00 47.33 37 ASP B CA 1
ATOM 1632 C C . ASP B 1 37 ? 64.011 5.627 49.679 1.00 44.26 37 ASP B C 1
ATOM 1633 O O . ASP B 1 37 ? 65.124 5.450 50.162 1.00 43.38 37 ASP B O 1
ATOM 1638 N N . VAL B 1 38 ? 63.273 4.656 49.192 1.00 42.35 38 VAL B N 1
ATOM 1639 C CA . VAL B 1 38 ? 63.777 3.356 48.899 1.00 40.74 38 VAL B CA 1
ATOM 1640 C C . VAL B 1 38 ? 63.840 3.116 47.409 1.00 40.61 38 VAL B C 1
ATOM 1641 O O . VAL B 1 38 ? 62.835 2.852 46.738 1.00 41.10 38 VAL B O 1
ATOM 1645 N N . VAL B 1 39 ? 65.076 3.067 46.929 1.00 39.93 39 VAL B N 1
ATOM 1646 C CA . VAL B 1 39 ? 65.366 3.026 45.500 1.00 39.30 39 VAL B CA 1
ATOM 1647 C C . VAL B 1 39 ? 65.904 1.704 44.951 1.00 39.31 39 VAL B C 1
ATOM 1648 O O . VAL B 1 39 ? 66.798 1.092 45.550 1.00 39.94 39 VAL B O 1
ATOM 1652 N N . VAL B 1 40 ? 65.327 1.232 43.854 1.00 38.33 40 VAL B N 1
ATOM 1653 C CA . VAL B 1 40 ? 65.994 0.232 43.014 1.00 40.34 40 VAL B CA 1
ATOM 1654 C C . VAL B 1 40 ? 66.862 0.870 41.898 1.00 41.65 40 VAL B C 1
ATOM 1655 O O . VAL B 1 40 ? 66.366 1.787 41.152 1.00 40.81 40 VAL B O 1
ATOM 1659 N N . ASP B 1 41 ? 68.081 0.322 41.735 1.00 39.99 41 ASP B N 1
ATOM 1660 C CA . ASP B 1 41 ? 69.078 0.784 40.748 1.00 40.88 41 ASP B CA 1
ATOM 1661 C C . ASP B 1 41 ? 69.473 -0.326 39.751 1.00 41.42 41 ASP B C 1
ATOM 1662 O O . ASP B 1 41 ? 70.361 -1.145 40.007 1.00 41.90 41 ASP B O 1
ATOM 1667 N N . VAL B 1 42 ? 68.829 -0.329 38.614 1.00 42.56 42 VAL B N 1
ATOM 1668 C CA . VAL B 1 42 ? 68.910 -1.414 37.731 1.00 44.12 42 VAL B CA 1
ATOM 1669 C C . VAL B 1 42 ? 69.923 -1.115 36.635 1.00 47.43 42 VAL B C 1
ATOM 1670 O O . VAL B 1 42 ? 69.728 -0.203 35.878 1.00 47.67 42 VAL B O 1
ATOM 1674 N N . GLY B 1 43 ? 70.988 -1.896 36.510 1.00 50.00 43 GLY B N 1
ATOM 1675 C CA . GLY B 1 43 ? 72.018 -1.490 35.585 1.00 54.98 43 GLY B CA 1
ATOM 1676 C C . GLY B 1 43 ? 73.337 -1.988 36.056 1.00 58.70 43 GLY B C 1
ATOM 1677 O O . GLY B 1 43 ? 73.726 -1.724 37.190 1.00 60.76 43 GLY B O 1
ATOM 1678 N N . CYS B 1 44 ? 74.018 -2.703 35.166 1.00 61.00 44 CYS B N 1
ATOM 1679 C CA . CYS B 1 44 ? 75.374 -3.243 35.327 1.00 61.69 44 CYS B CA 1
ATOM 1680 C C . CYS B 1 44 ? 76.516 -2.224 35.030 1.00 61.04 44 CYS B C 1
ATOM 1681 O O . CYS B 1 44 ? 77.196 -2.294 33.964 1.00 61.35 44 CYS B O 1
ATOM 1684 N N . GLY B 1 45 ? 76.772 -1.293 35.948 1.00 59.24 45 GLY B N 1
ATOM 1685 C CA . GLY B 1 45 ? 77.917 -0.423 35.754 1.00 55.47 45 GLY B CA 1
ATOM 1686 C C . GLY B 1 45 ? 78.883 -0.561 36.902 1.00 54.18 45 GLY B C 1
ATOM 1687 O O . GLY B 1 45 ? 78.907 -1.603 37.577 1.00 53.92 45 GLY B O 1
ATOM 1688 N N . SER B 1 46 ? 79.643 0.515 37.167 1.00 52.33 46 SER B N 1
ATOM 1689 C CA . SER B 1 46 ? 80.797 0.510 38.134 1.00 50.35 46 SER B CA 1
ATOM 1690 C C . SER B 1 46 ? 80.430 1.023 39.517 1.00 48.90 46 SER B C 1
ATOM 1691 O O . SER B 1 46 ? 81.262 1.050 40.459 1.00 49.04 46 SER B O 1
ATOM 1694 N N . GLY B 1 47 ? 79.180 1.416 39.673 1.00 46.89 47 GLY B N 1
ATOM 1695 C CA . GLY B 1 47 ? 78.659 1.789 40.994 1.00 45.61 47 GLY B CA 1
ATOM 1696 C C . GLY B 1 47 ? 78.580 3.300 41.211 1.00 44.78 47 GLY B C 1
ATOM 1697 O O . GLY B 1 47 ? 78.324 3.743 42.322 1.00 44.23 47 GLY B O 1
ATOM 1698 N N . GLY B 1 48 ? 78.780 4.094 40.141 1.00 45.47 48 GLY B N 1
ATOM 1699 C CA . GLY B 1 48 ? 78.898 5.576 40.268 1.00 43.89 48 GLY B CA 1
ATOM 1700 C C . GLY B 1 48 ? 77.601 6.092 40.817 1.00 44.60 48 GLY B C 1
ATOM 1701 O O . GLY B 1 48 ? 77.511 6.720 41.914 1.00 44.97 48 GLY B O 1
ATOM 1710 N N . THR B 1 50 ? 74.878 4.186 41.815 1.00 45.20 50 THR B N 1
ATOM 1711 C CA . THR B 1 50 ? 74.601 3.524 43.097 1.00 45.74 50 THR B CA 1
ATOM 1712 C C . THR B 1 50 ? 75.088 4.274 44.297 1.00 43.86 50 THR B C 1
ATOM 1713 O O . THR B 1 50 ? 74.331 4.563 45.218 1.00 43.92 50 THR B O 1
ATOM 1717 N N . VAL B 1 51 ? 76.353 4.625 44.259 1.00 44.15 51 VAL B N 1
ATOM 1718 C CA . VAL B 1 51 ? 76.933 5.318 45.395 1.00 45.14 51 VAL B CA 1
ATOM 1719 C C . VAL B 1 51 ? 76.220 6.606 45.652 1.00 45.86 51 VAL B C 1
ATOM 1720 O O . VAL B 1 51 ? 75.864 6.930 46.820 1.00 45.53 51 VAL B O 1
ATOM 1724 N N . GLU B 1 52 ? 76.017 7.334 44.531 1.00 46.60 52 GLU B N 1
ATOM 1725 C CA . GLU B 1 52 ? 75.461 8.663 44.605 1.00 46.10 52 GLU B CA 1
ATOM 1726 C C . GLU B 1 52 ? 74.025 8.576 45.088 1.00 45.62 52 GLU B C 1
ATOM 1727 O O . GLU B 1 52 ? 73.534 9.518 45.764 1.00 44.81 52 GLU B O 1
ATOM 1733 N N . ILE B 1 53 ? 73.329 7.482 44.717 1.00 43.61 53 ILE B N 1
ATOM 1734 C CA . ILE B 1 53 ? 71.927 7.338 45.184 1.00 42.93 53 ILE B CA 1
ATOM 1735 C C . ILE B 1 53 ? 71.932 7.019 46.693 1.00 44.30 53 ILE B C 1
ATOM 1736 O O . ILE B 1 53 ? 71.153 7.631 47.477 1.00 43.20 53 ILE B O 1
ATOM 1741 N N . ALA B 1 54 ? 72.806 6.064 47.079 1.00 44.66 54 ALA B N 1
ATOM 1742 C CA . ALA B 1 54 ? 72.978 5.666 48.499 1.00 46.27 54 ALA B CA 1
ATOM 1743 C C . ALA B 1 54 ? 73.223 6.868 49.456 1.00 47.26 54 ALA B C 1
ATOM 1744 O O . ALA B 1 54 ? 72.535 7.009 50.516 1.00 47.53 54 ALA B O 1
ATOM 1746 N N . LYS B 1 55 ? 74.181 7.738 49.116 1.00 48.55 55 LYS B N 1
ATOM 1747 C CA . LYS B 1 55 ? 74.447 8.924 49.955 1.00 50.97 55 LYS B CA 1
ATOM 1748 C C . LYS B 1 55 ? 73.188 9.742 50.252 1.00 51.77 55 LYS B C 1
ATOM 1749 O O . LYS B 1 55 ? 73.191 10.610 51.149 1.00 53.12 55 LYS B O 1
ATOM 1755 N N . ARG B 1 56 ? 72.100 9.451 49.549 1.00 51.83 56 ARG B N 1
ATOM 1756 C CA . ARG B 1 56 ? 71.000 10.391 49.488 1.00 52.62 56 ARG B CA 1
ATOM 1757 C C . ARG B 1 56 ? 69.739 9.825 49.981 1.00 53.09 56 ARG B C 1
ATOM 1758 O O . ARG B 1 56 ? 68.806 10.561 50.232 1.00 54.93 56 ARG B O 1
ATOM 1766 N N . CYS B 1 57 ? 69.638 8.514 50.091 1.00 53.31 57 CYS B N 1
ATOM 1767 C CA . CYS B 1 57 ? 68.350 7.981 50.453 1.00 52.38 57 CYS B CA 1
ATOM 1768 C C . CYS B 1 57 ? 68.499 6.941 51.544 1.00 52.80 57 CYS B C 1
ATOM 1769 O O . CYS B 1 57 ? 69.624 6.590 51.965 1.00 52.23 57 CYS B O 1
ATOM 1772 N N . LYS B 1 58 ? 67.361 6.400 51.968 1.00 52.30 58 LYS B N 1
ATOM 1773 C CA . LYS B 1 58 ? 67.356 5.525 53.093 1.00 51.17 58 LYS B CA 1
ATOM 1774 C C . LYS B 1 58 ? 68.032 4.222 52.658 1.00 49.96 58 LYS B C 1
ATOM 1775 O O . LYS B 1 58 ? 68.943 3.750 53.331 1.00 48.93 58 LYS B O 1
ATOM 1781 N N . PHE B 1 59 ? 67.632 3.678 51.507 1.00 48.56 59 PHE B N 1
ATOM 1782 C CA . PHE B 1 59 ? 68.211 2.425 51.061 1.00 48.29 59 PHE B CA 1
ATOM 1783 C C . PHE B 1 59 ? 68.094 2.222 49.565 1.00 47.37 59 PHE B C 1
ATOM 1784 O O . PHE B 1 59 ? 67.068 2.644 48.974 1.00 48.45 59 PHE B O 1
ATOM 1792 N N . VAL B 1 60 ? 69.060 1.474 48.996 1.00 45.36 60 VAL B N 1
ATOM 1793 C CA . VAL B 1 60 ? 69.191 1.271 47.571 1.00 43.95 60 VAL B CA 1
ATOM 1794 C C . VAL B 1 60 ? 69.494 -0.199 47.263 1.00 43.67 60 VAL B C 1
ATOM 1795 O O . VAL B 1 60 ? 70.356 -0.774 47.912 1.00 44.76 60 VAL B O 1
ATOM 1799 N N . TYR B 1 61 ? 68.820 -0.779 46.272 1.00 42.52 61 TYR B N 1
ATOM 1800 C CA . TYR B 1 61 ? 69.063 -2.143 45.767 1.00 43.40 61 TYR B CA 1
ATOM 1801 C C . TYR B 1 61 ? 69.604 -2.059 44.345 1.00 43.27 61 TYR B C 1
ATOM 1802 O O . TYR B 1 61 ? 68.903 -1.572 43.461 1.00 44.82 61 TYR B O 1
ATOM 1811 N N . ALA B 1 62 ? 70.834 -2.510 44.147 1.00 41.57 62 ALA B N 1
ATOM 1812 C CA . ALA B 1 62 ? 71.504 -2.547 42.875 1.00 41.75 62 ALA B CA 1
ATOM 1813 C C . ALA B 1 62 ? 71.167 -3.839 42.215 1.00 42.62 62 ALA B C 1
ATOM 1814 O O . ALA B 1 62 ? 71.437 -4.917 42.750 1.00 44.87 62 ALA B O 1
ATOM 1816 N N . ILE B 1 63 ? 70.549 -3.786 41.067 1.00 43.98 63 ILE B N 1
ATOM 1817 C CA . ILE B 1 63 ? 70.214 -5.020 40.391 1.00 45.56 63 ILE B CA 1
ATOM 1818 C C . ILE B 1 63 ? 71.045 -5.074 39.139 1.00 48.02 63 ILE B C 1
ATOM 1819 O O . ILE B 1 63 ? 71.016 -4.199 38.296 1.00 46.14 63 ILE B O 1
ATOM 1824 N N . ASP B 1 64 ? 71.786 -6.154 39.052 1.00 52.57 64 ASP B N 1
ATOM 1825 C CA . ASP B 1 64 ? 72.877 -6.318 38.130 1.00 56.50 64 ASP B CA 1
ATOM 1826 C C . ASP B 1 64 ? 72.994 -7.798 37.929 1.00 57.20 64 ASP B C 1
ATOM 1827 O O . ASP B 1 64 ? 72.827 -8.560 38.920 1.00 57.78 64 ASP B O 1
ATOM 1832 N N . TYR B 1 65 ? 73.244 -8.191 36.670 1.00 57.90 65 TYR B N 1
ATOM 1833 C CA . TYR B 1 65 ? 73.440 -9.591 36.224 1.00 58.88 65 TYR B CA 1
ATOM 1834 C C . TYR B 1 65 ? 74.911 -9.870 35.977 1.00 60.01 65 TYR B C 1
ATOM 1835 O O . TYR B 1 65 ? 75.304 -11.021 35.982 1.00 61.89 65 TYR B O 1
ATOM 1837 N N . LEU B 1 66 ? 75.717 -8.820 35.762 1.00 59.72 66 LEU B N 1
ATOM 1838 C CA . LEU B 1 66 ? 77.090 -8.922 35.277 1.00 60.48 66 LEU B CA 1
ATOM 1839 C C . LEU B 1 66 ? 78.149 -8.935 36.402 1.00 59.81 66 LEU B C 1
ATOM 1840 O O . LEU B 1 66 ? 78.269 -7.938 37.168 1.00 58.49 66 LEU B O 1
ATOM 1845 N N . ASP B 1 67 ? 78.913 -10.043 36.510 1.00 58.74 67 ASP B N 1
ATOM 1846 C CA . ASP B 1 67 ? 79.911 -10.184 37.610 1.00 57.92 67 ASP B CA 1
ATOM 1847 C C . ASP B 1 67 ? 80.917 -9.036 37.715 1.00 55.93 67 ASP B C 1
ATOM 1848 O O . ASP B 1 67 ? 81.191 -8.506 38.815 1.00 55.92 67 ASP B O 1
ATOM 1853 N N . GLY B 1 68 ? 81.464 -8.647 36.576 1.00 54.28 68 GLY B N 1
ATOM 1854 C CA . GLY B 1 68 ? 82.395 -7.500 36.541 1.00 54.03 68 GLY B CA 1
ATOM 1855 C C . GLY B 1 68 ? 81.838 -6.292 37.250 1.00 54.58 68 GLY B C 1
ATOM 1856 O O . GLY B 1 68 ? 82.449 -5.747 38.183 1.00 55.26 68 GLY B O 1
ATOM 1857 N N . ALA B 1 69 ? 80.627 -5.922 36.816 1.00 54.88 69 ALA B N 1
ATOM 1858 C CA . ALA B 1 69 ? 79.851 -4.808 37.299 1.00 53.87 69 ALA B CA 1
ATOM 1859 C C . ALA B 1 69 ? 79.644 -4.887 38.822 1.00 54.54 69 ALA B C 1
ATOM 1860 O O . ALA B 1 69 ? 79.956 -3.920 39.572 1.00 53.02 69 ALA B O 1
ATOM 1862 N N . ILE B 1 70 ? 79.102 -6.034 39.267 1.00 54.26 70 ILE B N 1
ATOM 1863 C CA . ILE B 1 70 ? 78.907 -6.275 40.696 1.00 54.97 70 ILE B CA 1
ATOM 1864 C C . ILE B 1 70 ? 80.183 -6.016 41.505 1.00 55.26 70 ILE B C 1
ATOM 1865 O O . ILE B 1 70 ? 80.192 -5.187 42.471 1.00 55.25 70 ILE B O 1
ATOM 1870 N N . GLU B 1 71 ? 81.272 -6.655 41.080 1.00 54.91 71 GLU B N 1
ATOM 1871 C CA . GLU B 1 71 ? 82.512 -6.535 41.865 1.00 55.84 71 GLU B CA 1
ATOM 1872 C C . GLU B 1 71 ? 82.978 -5.120 41.921 1.00 54.62 71 GLU B C 1
ATOM 1873 O O . GLU B 1 71 ? 83.243 -4.615 43.037 1.00 55.33 71 GLU B O 1
ATOM 1879 N N . VAL B 1 72 ? 83.070 -4.458 40.753 1.00 53.87 72 VAL B N 1
ATOM 1880 C CA . VAL B 1 72 ? 83.513 -3.045 40.789 1.00 52.83 72 VAL B CA 1
ATOM 1881 C C . VAL B 1 72 ? 82.595 -2.315 41.738 1.00 51.65 72 VAL B C 1
ATOM 1882 O O . VAL B 1 72 ? 83.062 -1.567 42.639 1.00 50.11 72 VAL B O 1
ATOM 1886 N N . THR B 1 73 ? 81.290 -2.562 41.568 1.00 49.81 73 THR B N 1
ATOM 1887 C CA . THR B 1 73 ? 80.342 -1.818 42.366 1.00 50.21 73 THR B CA 1
ATOM 1888 C C . THR B 1 73 ? 80.594 -2.043 43.853 1.00 50.85 73 THR B C 1
ATOM 1889 O O . THR B 1 73 ? 80.666 -1.053 44.649 1.00 50.67 73 THR B O 1
ATOM 1893 N N . LYS B 1 74 ? 80.724 -3.321 44.222 1.00 51.72 74 LYS B N 1
ATOM 1894 C CA . LYS B 1 74 ? 81.129 -3.654 45.608 1.00 53.21 74 LYS B CA 1
ATOM 1895 C C . LYS B 1 74 ? 82.351 -2.854 46.045 1.00 53.07 74 LYS B C 1
ATOM 1896 O O . LYS B 1 74 ? 82.351 -2.243 47.088 1.00 52.45 74 LYS B O 1
ATOM 1902 N N . GLN B 1 75 ? 83.368 -2.811 45.209 1.00 54.22 75 GLN B N 1
ATOM 1903 C CA . GLN B 1 75 ? 84.609 -2.051 45.572 1.00 57.18 75 GLN B CA 1
ATOM 1904 C C . GLN B 1 75 ? 84.339 -0.565 45.852 1.00 55.94 75 GLN B C 1
ATOM 1905 O O . GLN B 1 75 ? 84.721 -0.058 46.917 1.00 57.73 75 GLN B O 1
ATOM 1911 N N . ASN B 1 76 ? 83.615 0.101 44.961 1.00 54.87 76 ASN B N 1
ATOM 1912 C CA . ASN B 1 76 ? 83.284 1.500 45.171 1.00 54.31 76 ASN B CA 1
ATOM 1913 C C . ASN B 1 76 ? 82.469 1.732 46.396 1.00 54.49 76 ASN B C 1
ATOM 1914 O O . ASN B 1 76 ? 82.729 2.669 47.165 1.00 54.19 76 ASN B O 1
ATOM 1919 N N . LEU B 1 77 ? 81.494 0.856 46.606 1.00 53.69 77 LEU B N 1
ATOM 1920 C CA . LEU B 1 77 ? 80.706 0.926 47.815 1.00 53.50 77 LEU B CA 1
ATOM 1921 C C . LEU B 1 77 ? 81.622 0.828 49.040 1.00 53.13 77 LEU B C 1
ATOM 1922 O O . LEU B 1 77 ? 81.396 1.507 50.086 1.00 51.86 77 LEU B O 1
ATOM 1927 N N . ALA B 1 78 ? 82.658 -0.023 48.910 1.00 53.52 78 ALA B N 1
ATOM 1928 C CA . ALA B 1 78 ? 83.618 -0.239 50.005 1.00 54.22 78 ALA B CA 1
ATOM 1929 C C . ALA B 1 78 ? 84.421 1.059 50.106 1.00 54.69 78 ALA B C 1
ATOM 1930 O O . ALA B 1 78 ? 84.388 1.744 51.122 1.00 53.85 78 ALA B O 1
ATOM 1932 N N . LYS B 1 79 ? 85.023 1.459 48.990 1.00 56.00 79 LYS B N 1
ATOM 1933 C CA . LYS B 1 79 ? 85.814 2.688 48.953 1.00 57.76 79 LYS B CA 1
ATOM 1934 C C . LYS B 1 79 ? 85.118 3.925 49.611 1.00 57.84 79 LYS B C 1
ATOM 1935 O O . LYS B 1 79 ? 85.736 4.680 50.387 1.00 57.97 79 LYS B O 1
ATOM 1941 N N . PHE B 1 80 ? 83.819 4.103 49.360 1.00 58.67 80 PHE B N 1
ATOM 1942 C CA . PHE B 1 80 ? 83.106 5.282 49.887 1.00 57.96 80 PHE B CA 1
ATOM 1943 C C . PHE B 1 80 ? 82.277 4.928 51.108 1.00 57.84 80 PHE B C 1
ATOM 1944 O O . PHE B 1 80 ? 81.335 5.653 51.494 1.00 57.44 80 PHE B O 1
ATOM 1952 N N . ASN B 1 81 ? 82.637 3.808 51.729 1.00 57.12 81 ASN B N 1
ATOM 1953 C CA . ASN B 1 81 ? 82.005 3.432 52.983 1.00 57.43 81 ASN B CA 1
ATOM 1954 C C . ASN B 1 81 ? 80.513 3.383 52.941 1.00 56.30 81 ASN B C 1
ATOM 1955 O O . ASN B 1 81 ? 79.887 3.734 53.913 1.00 56.62 81 ASN B O 1
ATOM 1960 N N . ILE B 1 82 ? 79.923 2.950 51.823 1.00 56.04 82 ILE B N 1
ATOM 1961 C CA . ILE B 1 82 ? 78.451 3.024 51.702 1.00 55.04 82 ILE B CA 1
ATOM 1962 C C . ILE B 1 82 ? 77.841 1.801 52.378 1.00 54.83 82 ILE B C 1
ATOM 1963 O O . ILE B 1 82 ? 78.115 0.692 51.903 1.00 55.57 82 ILE B O 1
ATOM 1968 N N . LYS B 1 83 ? 77.015 1.964 53.413 1.00 52.89 83 LYS B N 1
ATOM 1969 C CA . LYS B 1 83 ? 76.385 0.766 53.986 1.00 54.25 83 LYS B CA 1
ATOM 1970 C C . LYS B 1 83 ? 74.871 0.512 53.761 1.00 54.24 83 LYS B C 1
ATOM 1971 O O . LYS B 1 83 ? 74.389 -0.606 54.018 1.00 54.81 83 LYS B O 1
ATOM 1977 N N . ASN B 1 84 ? 74.114 1.508 53.274 1.00 53.05 84 ASN B N 1
ATOM 1978 C CA . ASN B 1 84 ? 72.706 1.306 53.040 1.00 50.47 84 ASN B CA 1
ATOM 1979 C C . ASN B 1 84 ? 72.404 0.860 51.610 1.00 51.05 84 ASN B C 1
ATOM 1980 O O . ASN B 1 84 ? 71.545 1.445 50.947 1.00 52.39 84 ASN B O 1
ATOM 1985 N N . CYS B 1 85 ? 73.036 -0.203 51.141 1.00 49.14 85 CYS B N 1
ATOM 1986 C CA . CYS B 1 85 ? 72.873 -0.627 49.743 1.00 47.87 85 CYS B CA 1
ATOM 1987 C C . CYS B 1 85 ? 73.056 -2.119 49.711 1.00 47.02 85 CYS B C 1
ATOM 1988 O O . CYS B 1 85 ? 73.961 -2.625 50.342 1.00 48.68 85 CYS B O 1
ATOM 1991 N N . GLN B 1 86 ? 72.220 -2.826 48.988 1.00 45.29 86 GLN B N 1
ATOM 1992 C CA . GLN B 1 86 ? 72.339 -4.248 48.927 1.00 43.90 86 GLN B CA 1
ATOM 1993 C C . GLN B 1 86 ? 72.408 -4.575 47.493 1.00 44.77 86 GLN B C 1
ATOM 1994 O O . GLN B 1 86 ? 71.648 -4.032 46.708 1.00 44.94 86 GLN B O 1
ATOM 2000 N N . ILE B 1 87 ? 73.300 -5.471 47.132 1.00 45.30 87 ILE B N 1
ATOM 2001 C CA . ILE B 1 87 ? 73.406 -5.892 45.768 1.00 46.19 87 ILE B CA 1
ATOM 2002 C C . ILE B 1 87 ? 72.698 -7.194 45.520 1.00 46.81 87 ILE B C 1
ATOM 2003 O O . ILE B 1 87 ? 72.845 -8.156 46.270 1.00 46.78 87 ILE B O 1
ATOM 2008 N N . ILE B 1 88 ? 71.873 -7.227 44.489 1.00 48.23 88 ILE B N 1
ATOM 2009 C CA . ILE B 1 88 ? 71.109 -8.418 44.211 1.00 50.11 88 ILE B CA 1
ATOM 2010 C C . ILE B 1 88 ? 71.462 -8.865 42.794 1.00 50.24 88 ILE B C 1
ATOM 2011 O O . ILE B 1 88 ? 71.159 -8.188 41.810 1.00 49.62 88 ILE B O 1
ATOM 2016 N N . LYS B 1 89 ? 72.110 -10.005 42.688 1.00 51.10 89 LYS B N 1
ATOM 2017 C CA . LYS B 1 89 ? 72.598 -10.404 41.402 1.00 52.48 89 LYS B CA 1
ATOM 2018 C C . LYS B 1 89 ? 71.476 -11.089 40.731 1.00 52.23 89 LYS B C 1
ATOM 2019 O O . LYS B 1 89 ? 70.960 -12.105 41.219 1.00 53.26 89 LYS B O 1
ATOM 2025 N N . GLY B 1 90 ? 71.077 -10.521 39.616 1.00 51.78 90 GLY B N 1
ATOM 2026 C CA . GLY B 1 90 ? 70.060 -11.114 38.766 1.00 53.08 90 GLY B CA 1
ATOM 2027 C C . GLY B 1 90 ? 69.573 -10.132 37.681 1.00 54.91 90 GLY B C 1
ATOM 2028 O O . GLY B 1 90 ? 69.937 -8.900 37.690 1.00 54.78 90 GLY B O 1
ATOM 2029 N N . ARG B 1 91 ? 68.745 -10.656 36.770 1.00 55.39 91 ARG B N 1
ATOM 2030 C CA . ARG B 1 91 ? 68.094 -9.835 35.713 1.00 57.57 91 ARG B CA 1
ATOM 2031 C C . ARG B 1 91 ? 66.895 -9.178 36.326 1.00 56.18 91 ARG B C 1
ATOM 2032 O O . ARG B 1 91 ? 65.979 -9.854 36.843 1.00 56.80 91 ARG B O 1
ATOM 2040 N N . ALA B 1 92 ? 66.918 -7.856 36.272 1.00 54.74 92 ALA B N 1
ATOM 2041 C CA . ALA B 1 92 ? 65.821 -7.031 36.718 1.00 53.80 92 ALA B CA 1
ATOM 2042 C C . ALA B 1 92 ? 64.445 -7.599 36.340 1.00 53.87 92 ALA B C 1
ATOM 2043 O O . ALA B 1 92 ? 63.521 -7.574 37.106 1.00 52.37 92 ALA B O 1
ATOM 2045 N N . GLU B 1 93 ? 64.311 -8.094 35.131 1.00 54.60 93 GLU B N 1
ATOM 2046 C CA . GLU B 1 93 ? 63.038 -8.585 34.739 1.00 57.52 93 GLU B CA 1
ATOM 2047 C C . GLU B 1 93 ? 62.628 -9.755 35.646 1.00 58.23 93 GLU B C 1
ATOM 2048 O O . GLU B 1 93 ? 61.437 -9.840 36.045 1.00 59.53 93 GLU B O 1
ATOM 2054 N N . ASP B 1 94 ? 63.607 -10.595 36.029 1.00 57.77 94 ASP B N 1
ATOM 2055 C CA . ASP B 1 94 ? 63.369 -11.707 36.974 1.00 57.10 94 ASP B CA 1
ATOM 2056 C C . ASP B 1 94 ? 63.023 -11.300 38.465 1.00 55.58 94 ASP B C 1
ATOM 2057 O O . ASP B 1 94 ? 62.326 -12.010 39.178 1.00 55.50 94 ASP B O 1
ATOM 2062 N N . VAL B 1 95 ? 63.511 -10.161 38.915 1.00 54.12 95 VAL B N 1
ATOM 2063 C CA . VAL B 1 95 ? 63.579 -9.842 40.353 1.00 52.15 95 VAL B CA 1
ATOM 2064 C C . VAL B 1 95 ? 62.761 -8.629 40.846 1.00 50.04 95 VAL B C 1
ATOM 2065 O O . VAL B 1 95 ? 62.332 -8.549 42.029 1.00 47.01 95 VAL B O 1
ATOM 2069 N N . LEU B 1 96 ? 62.592 -7.661 39.939 1.00 47.96 96 LEU B N 1
ATOM 2070 C CA . LEU B 1 96 ? 62.177 -6.315 40.318 1.00 47.21 96 LEU B CA 1
ATOM 2071 C C . LEU B 1 96 ? 60.789 -6.453 40.913 1.00 46.52 96 LEU B C 1
ATOM 2072 O O . LEU B 1 96 ? 60.398 -5.693 41.795 1.00 45.33 96 LEU B O 1
ATOM 2077 N N . ASP B 1 97 ? 60.039 -7.412 40.371 1.00 46.22 97 ASP B N 1
ATOM 2078 C CA . ASP B 1 97 ? 58.657 -7.558 40.751 1.00 48.93 97 ASP B CA 1
ATOM 2079 C C . ASP B 1 97 ? 58.560 -8.020 42.219 1.00 48.54 97 ASP B C 1
ATOM 2080 O O . ASP B 1 97 ? 57.569 -7.675 42.860 1.00 48.91 97 ASP B O 1
ATOM 2085 N N . LYS B 1 98 ? 59.584 -8.725 42.733 1.00 46.65 98 LYS B N 1
ATOM 2086 C CA . LYS B 1 98 ? 59.707 -9.055 44.202 1.00 46.57 98 LYS B CA 1
ATOM 2087 C C . LYS B 1 98 ? 60.035 -7.889 45.110 1.00 45.54 98 LYS B C 1
ATOM 2088 O O . LYS B 1 98 ? 59.701 -7.913 46.286 1.00 43.82 98 LYS B O 1
ATOM 2094 N N . LEU B 1 99 ? 60.716 -6.858 44.583 1.00 44.57 99 LEU B N 1
ATOM 2095 C CA . LEU B 1 99 ? 61.241 -5.864 45.479 1.00 43.09 99 LEU B CA 1
ATOM 2096 C C . LEU B 1 99 ? 60.209 -4.820 45.893 1.00 43.80 99 LEU B C 1
ATOM 2097 O O . LEU B 1 99 ? 59.287 -4.533 45.153 1.00 42.05 99 LEU B O 1
ATOM 2102 N N . GLU B 1 100 ? 60.458 -4.223 47.052 1.00 44.44 100 GLU B N 1
ATOM 2103 C CA . GLU B 1 100 ? 59.700 -3.154 47.640 1.00 46.57 100 GLU B CA 1
ATOM 2104 C C . GLU B 1 100 ? 60.597 -1.976 47.547 1.00 46.64 100 GLU B C 1
ATOM 2105 O O . GLU B 1 100 ? 61.773 -2.090 47.886 1.00 49.82 100 GLU B O 1
ATOM 2111 N N . PHE B 1 101 ? 60.082 -0.837 47.142 1.00 44.84 101 PHE B N 1
ATOM 2112 C CA . PHE B 1 101 ? 60.904 0.376 46.958 1.00 42.80 101 PHE B CA 1
ATOM 2113 C C . PHE B 1 101 ? 59.904 1.377 46.483 1.00 42.09 101 PHE B C 1
ATOM 2114 O O . PHE B 1 101 ? 58.841 0.992 46.058 1.00 42.02 101 PHE B O 1
ATOM 2122 N N . ASN B 1 102 ? 60.157 2.649 46.567 1.00 41.78 102 ASN B N 1
ATOM 2123 C CA . ASN B 1 102 ? 59.154 3.533 45.984 1.00 42.91 102 ASN B CA 1
ATOM 2124 C C . ASN B 1 102 ? 59.689 4.359 44.815 1.00 42.72 102 ASN B C 1
ATOM 2125 O O . ASN B 1 102 ? 58.974 5.222 44.260 1.00 45.20 102 ASN B O 1
ATOM 2130 N N . LYS B 1 103 ? 60.939 4.118 44.470 1.00 41.68 103 LYS B N 1
ATOM 2131 C CA . LYS B 1 103 ? 61.577 4.873 43.433 1.00 41.13 103 LYS B CA 1
ATOM 2132 C C . LYS B 1 103 ? 62.560 3.992 42.587 1.00 40.98 103 LYS B C 1
ATOM 2133 O O . LYS B 1 103 ? 63.306 3.197 43.133 1.00 41.18 103 LYS B O 1
ATOM 2139 N N . ALA B 1 104 ? 62.473 4.078 41.248 1.00 40.24 104 ALA B N 1
ATOM 2140 C CA . ALA B 1 104 ? 63.418 3.383 40.358 1.00 39.57 104 ALA B CA 1
ATOM 2141 C C . ALA B 1 104 ? 64.341 4.301 39.544 1.00 38.37 104 ALA B C 1
ATOM 2142 O O . ALA B 1 104 ? 63.899 5.293 38.990 1.00 39.12 104 ALA B O 1
ATOM 2144 N N . PHE B 1 105 ? 65.590 3.885 39.451 1.00 37.18 105 PHE B N 1
ATOM 2145 C CA . PHE B 1 105 ? 66.526 4.342 38.461 1.00 37.39 105 PHE B CA 1
ATOM 2146 C C . PHE B 1 105 ? 66.863 3.203 37.512 1.00 38.46 105 PHE B C 1
ATOM 2147 O O . PHE B 1 105 ? 67.231 2.167 38.007 1.00 40.25 105 PHE B O 1
ATOM 2155 N N . ILE B 1 106 ? 66.690 3.355 36.179 1.00 37.18 106 ILE B N 1
ATOM 2156 C CA . ILE B 1 106 ? 66.964 2.283 35.238 1.00 37.12 106 ILE B CA 1
ATOM 2157 C C . ILE B 1 106 ? 68.107 2.693 34.323 1.00 37.89 106 ILE B C 1
ATOM 2158 O O . ILE B 1 106 ? 68.052 3.731 33.657 1.00 36.70 106 ILE B O 1
ATOM 2163 N N . GLY B 1 107 ? 69.121 1.860 34.288 1.00 40.82 107 GLY B N 1
ATOM 2164 C CA . GLY B 1 107 ? 70.379 2.004 33.473 1.00 43.08 107 GLY B CA 1
ATOM 2165 C C . GLY B 1 107 ? 70.180 0.999 32.377 1.00 46.26 107 GLY B C 1
ATOM 2166 O O . GLY B 1 107 ? 69.050 0.688 31.958 1.00 47.27 107 GLY B O 1
ATOM 2167 N N . GLY B 1 108 ? 71.220 0.432 31.848 1.00 49.93 108 GLY B N 1
ATOM 2168 C CA . GLY B 1 108 ? 70.937 -0.565 30.767 1.00 54.27 108 GLY B CA 1
ATOM 2169 C C . GLY B 1 108 ? 70.001 -1.693 31.252 1.00 57.05 108 GLY B C 1
ATOM 2170 O O . GLY B 1 108 ? 69.975 -2.025 32.463 1.00 58.06 108 GLY B O 1
ATOM 2171 N N . THR B 1 109 ? 69.177 -2.229 30.354 1.00 57.88 109 THR B N 1
ATOM 2172 C CA . THR B 1 109 ? 68.428 -3.451 30.642 1.00 58.37 109 THR B CA 1
ATOM 2173 C C . THR B 1 109 ? 67.812 -3.895 29.387 1.00 57.91 109 THR B C 1
ATOM 2174 O O . THR B 1 109 ? 67.409 -3.079 28.556 1.00 58.80 109 THR B O 1
ATOM 2178 N N . LYS B 1 110 ? 67.822 -5.209 29.224 1.00 58.32 110 LYS B N 1
ATOM 2179 C CA . LYS B 1 110 ? 67.126 -5.884 28.145 1.00 57.97 110 LYS B CA 1
ATOM 2180 C C . LYS B 1 110 ? 65.706 -5.843 28.629 1.00 57.54 110 LYS B C 1
ATOM 2181 O O . LYS B 1 110 ? 65.455 -5.640 29.803 1.00 59.58 110 LYS B O 1
ATOM 2183 N N . ASN B 1 111 ? 64.758 -6.002 27.748 1.00 57.46 111 ASN B N 1
ATOM 2184 C CA . ASN B 1 111 ? 63.337 -6.008 28.136 1.00 55.90 111 ASN B CA 1
ATOM 2185 C C . ASN B 1 111 ? 62.803 -4.903 28.984 1.00 53.81 111 ASN B C 1
ATOM 2186 O O . ASN B 1 111 ? 62.191 -5.140 30.050 1.00 52.40 111 ASN B O 1
ATOM 2191 N N . ILE B 1 112 ? 62.928 -3.711 28.405 1.00 51.44 112 ILE B N 1
ATOM 2192 C CA . ILE B 1 112 ? 62.484 -2.497 29.006 1.00 49.72 112 ILE B CA 1
ATOM 2193 C C . ILE B 1 112 ? 60.957 -2.407 29.082 1.00 49.17 112 ILE B C 1
ATOM 2194 O O . ILE B 1 112 ? 60.420 -1.840 30.021 1.00 48.66 112 ILE B O 1
ATOM 2199 N N . GLU B 1 113 ? 60.237 -3.003 28.148 1.00 49.41 113 GLU B N 1
ATOM 2200 C CA . GLU B 1 113 ? 58.752 -3.109 28.322 1.00 51.59 113 GLU B CA 1
ATOM 2201 C C . GLU B 1 113 ? 58.354 -3.845 29.604 1.00 49.13 113 GLU B C 1
ATOM 2202 O O . GLU B 1 113 ? 57.632 -3.295 30.430 1.00 49.09 113 GLU B O 1
ATOM 2208 N N . LYS B 1 114 ? 58.856 -5.062 29.772 1.00 46.38 114 LYS B N 1
ATOM 2209 C CA . LYS B 1 114 ? 58.512 -5.797 30.954 1.00 46.93 114 LYS B CA 1
ATOM 2210 C C . LYS B 1 114 ? 58.788 -4.976 32.196 1.00 45.24 114 LYS B C 1
ATOM 2211 O O . LYS B 1 114 ? 57.905 -4.804 33.049 1.00 42.17 114 LYS B O 1
ATOM 2217 N N . ILE B 1 115 ? 59.995 -4.397 32.239 1.00 44.02 115 ILE B N 1
ATOM 2218 C CA . ILE B 1 115 ? 60.383 -3.564 33.363 1.00 42.98 115 ILE B CA 1
ATOM 2219 C C . ILE B 1 115 ? 59.340 -2.459 33.600 1.00 42.83 115 ILE B C 1
ATOM 2220 O O . ILE B 1 115 ? 58.944 -2.174 34.755 1.00 42.13 115 ILE B O 1
ATOM 2225 N N . ILE B 1 116 ? 58.928 -1.804 32.524 1.00 42.31 116 ILE B N 1
ATOM 2226 C CA . ILE B 1 116 ? 58.028 -0.687 32.666 1.00 43.75 116 ILE B CA 1
ATOM 2227 C C . ILE B 1 116 ? 56.687 -1.219 33.222 1.00 43.20 116 ILE B C 1
ATOM 2228 O O . ILE B 1 116 ? 56.079 -0.627 34.089 1.00 43.37 116 ILE B O 1
ATOM 2233 N N . GLU B 1 117 ? 56.244 -2.341 32.701 1.00 44.98 117 GLU B N 1
ATOM 2234 C CA . GLU B 1 117 ? 54.968 -2.989 33.143 1.00 47.34 117 GLU B CA 1
ATOM 2235 C C . GLU B 1 117 ? 54.948 -3.195 34.679 1.00 46.07 117 GLU B C 1
ATOM 2236 O O . GLU B 1 117 ? 54.044 -2.701 35.403 1.00 45.98 117 GLU B O 1
ATOM 2242 N N . ILE B 1 118 ? 56.018 -3.846 35.152 1.00 44.72 118 ILE B N 1
ATOM 2243 C CA . ILE B 1 118 ? 56.314 -4.001 36.558 1.00 42.66 118 ILE B CA 1
ATOM 2244 C C . ILE B 1 118 ? 56.309 -2.727 37.297 1.0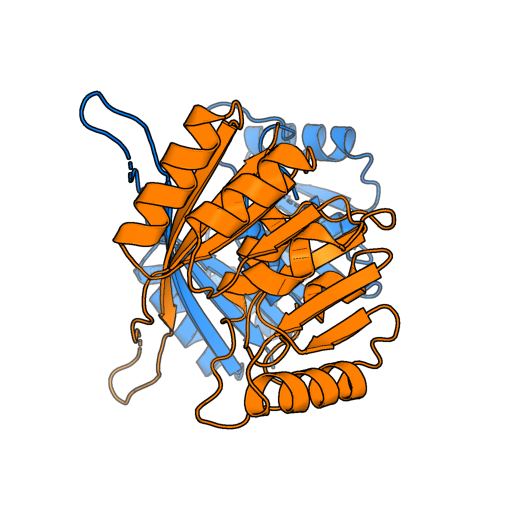0 43.08 118 ILE B C 1
ATOM 2245 O O . ILE B 1 118 ? 55.635 -2.646 38.342 1.00 44.99 118 ILE B O 1
ATOM 2250 N N . LEU B 1 119 ? 57.028 -1.697 36.858 1.00 41.23 119 LEU B N 1
ATOM 2251 C CA . LEU B 1 119 ? 56.985 -0.534 37.730 1.00 41.94 119 LEU B CA 1
ATOM 2252 C C . LEU B 1 119 ? 55.557 -0.010 37.777 1.00 43.29 119 LEU B C 1
ATOM 2253 O O . LEU B 1 119 ? 55.081 0.540 38.822 1.00 43.12 119 LEU B O 1
ATOM 2258 N N . ASP B 1 120 ? 54.896 -0.144 36.630 1.00 42.77 120 ASP B N 1
ATOM 2259 C CA . ASP B 1 120 ? 53.575 0.418 36.506 1.00 45.20 120 ASP B CA 1
ATOM 2260 C C . ASP B 1 120 ? 52.642 -0.200 37.592 1.00 45.97 120 ASP B C 1
ATOM 2261 O O . ASP B 1 120 ? 52.098 0.516 38.415 1.00 47.28 120 ASP B O 1
ATOM 2266 N N . LYS B 1 121 ? 52.499 -1.520 37.530 1.00 48.00 121 LYS B N 1
ATOM 2267 C CA . LYS B 1 121 ? 51.690 -2.378 38.417 1.00 49.35 121 LYS B CA 1
ATOM 2268 C C . LYS B 1 121 ? 51.981 -2.132 39.869 1.00 48.43 121 LYS B C 1
ATOM 2269 O O . LYS B 1 121 ? 51.052 -2.009 40.706 1.00 49.08 121 LYS B O 1
ATOM 2275 N N . LYS B 1 122 ? 53.262 -1.993 40.171 1.00 46.15 122 LYS B N 1
ATOM 2276 C CA . LYS B 1 122 ? 53.627 -1.701 41.503 1.00 44.81 122 LYS B CA 1
ATOM 2277 C C . LYS B 1 122 ? 53.331 -0.330 41.865 1.00 44.63 122 LYS B C 1
ATOM 2278 O O . LYS B 1 122 ? 53.579 0.081 43.001 1.00 45.77 122 LYS B O 1
ATOM 2284 N N . LYS B 1 123 ? 52.736 0.437 40.959 1.00 45.94 123 LYS B N 1
ATOM 2285 C CA . LYS B 1 123 ? 52.409 1.854 41.319 1.00 46.61 123 LYS B CA 1
ATOM 2286 C C . LYS B 1 123 ? 53.619 2.641 41.802 1.00 45.32 123 LYS B C 1
ATOM 2287 O O . LYS B 1 123 ? 53.468 3.426 42.729 1.00 46.79 123 LYS B O 1
ATOM 2293 N N . ILE B 1 124 ? 54.813 2.423 41.225 1.00 43.52 124 ILE B N 1
ATOM 2294 C CA . ILE B 1 124 ? 55.982 3.295 41.464 1.00 42.37 124 ILE B CA 1
ATOM 2295 C C . ILE B 1 124 ? 55.717 4.609 40.781 1.00 43.82 124 ILE B C 1
ATOM 2296 O O . ILE B 1 124 ? 55.468 4.631 39.609 1.00 43.63 124 ILE B O 1
ATOM 2301 N N . ASN B 1 125 ? 55.674 5.669 41.563 1.00 45.10 125 ASN B N 1
ATOM 2302 C CA . ASN B 1 125 ? 55.198 6.975 41.173 1.00 47.20 125 ASN B CA 1
ATOM 2303 C C . ASN B 1 125 ? 56.384 7.824 40.652 1.00 45.45 125 ASN B C 1
ATOM 2304 O O . ASN B 1 125 ? 56.206 9.025 40.365 1.00 44.76 125 ASN B O 1
ATOM 2309 N N . HIS B 1 126 ? 57.592 7.238 40.625 1.00 44.30 126 HIS B N 1
ATOM 2310 C CA . HIS B 1 126 ? 58.837 8.020 40.280 1.00 42.63 126 HIS B CA 1
ATOM 2311 C C . HIS B 1 126 ? 60.021 7.246 39.734 1.00 41.48 126 HIS B C 1
ATOM 2312 O O . HIS B 1 126 ? 60.703 6.575 40.440 1.00 41.82 126 HIS B O 1
ATOM 2319 N N . ILE B 1 127 ? 60.260 7.362 38.437 1.00 39.97 127 ILE B N 1
ATOM 2320 C CA . ILE B 1 127 ? 61.233 6.585 37.705 1.00 37.77 127 ILE B CA 1
ATOM 2321 C C . ILE B 1 127 ? 62.148 7.506 36.842 1.00 37.38 127 ILE B C 1
ATOM 2322 O O . ILE B 1 127 ? 61.686 8.422 36.212 1.00 38.16 127 ILE B O 1
ATOM 2327 N N . VAL B 1 128 ? 63.429 7.250 36.825 1.00 36.32 128 VAL B N 1
ATOM 2328 C CA . VAL B 1 128 ? 64.325 7.903 35.958 1.00 35.82 128 VAL B CA 1
ATOM 2329 C C . VAL B 1 128 ? 65.056 6.798 35.248 1.00 38.56 128 VAL B C 1
ATOM 2330 O O . VAL B 1 128 ? 65.504 5.792 35.857 1.00 40.46 128 VAL B O 1
ATOM 2334 N N . ALA B 1 129 ? 65.214 6.966 33.949 1.00 39.20 129 ALA B N 1
ATOM 2335 C CA . ALA B 1 129 ? 65.809 5.955 33.133 1.00 38.15 129 ALA B CA 1
ATOM 2336 C C . ALA B 1 129 ? 66.816 6.629 32.177 1.00 38.13 129 ALA B C 1
ATOM 2337 O O . ALA B 1 129 ? 66.483 7.674 31.617 1.00 39.18 129 ALA B O 1
ATOM 2339 N N . ASN B 1 130 ? 68.035 6.084 32.075 1.00 35.43 130 ASN B N 1
ATOM 2340 C CA . ASN B 1 130 ? 69.016 6.559 31.124 1.00 34.36 130 ASN B CA 1
ATOM 2341 C C . ASN B 1 130 ? 69.107 5.535 30.031 1.00 33.44 130 ASN B C 1
ATOM 2342 O O . ASN B 1 130 ? 69.170 4.323 30.302 1.00 34.40 130 ASN B O 1
ATOM 2347 N N . THR B 1 131 ? 69.148 6.027 28.800 1.00 32.80 131 THR B N 1
ATOM 2348 C CA . THR B 1 131 ? 69.394 5.192 27.638 1.00 32.47 131 THR B CA 1
ATOM 2349 C C . THR B 1 131 ? 70.154 5.856 26.485 1.00 33.07 131 THR B C 1
ATOM 2350 O O . THR B 1 131 ? 69.985 7.036 26.147 1.00 32.20 131 T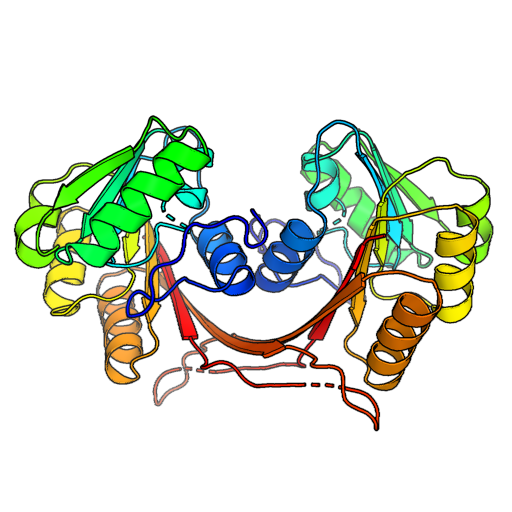HR B O 1
ATOM 2354 N N . ILE B 1 132 ? 70.979 5.075 25.847 1.00 34.56 132 ILE B N 1
ATOM 2355 C CA . ILE B 1 132 ? 71.654 5.521 24.636 1.00 36.45 132 ILE B CA 1
ATOM 2356 C C . ILE B 1 132 ? 71.106 4.841 23.368 1.00 36.92 132 ILE B C 1
ATOM 2357 O O . ILE B 1 132 ? 71.607 5.034 22.240 1.00 37.73 132 ILE B O 1
ATOM 2362 N N . VAL B 1 133 ? 70.079 4.029 23.567 1.00 36.63 133 VAL B N 1
ATOM 2363 C CA . VAL B 1 133 ? 69.421 3.285 22.465 1.00 34.99 133 VAL B CA 1
ATOM 2364 C C . VAL B 1 133 ? 68.175 4.048 22.055 1.00 35.10 133 VAL B C 1
ATOM 2365 O O . VAL B 1 133 ? 67.264 4.291 22.868 1.00 32.52 133 VAL B O 1
ATOM 2369 N N . LEU B 1 134 ? 68.202 4.420 20.787 1.00 35.36 134 LEU B N 1
ATOM 2370 C CA . LEU B 1 134 ? 67.106 5.033 20.051 1.00 35.65 134 LEU B CA 1
ATOM 2371 C C . LEU B 1 134 ? 65.771 4.425 20.410 1.00 35.96 134 LEU B C 1
ATOM 2372 O O . LEU B 1 134 ? 64.945 5.156 20.935 1.00 35.86 134 LEU B O 1
ATOM 2377 N N . GLU B 1 135 ? 65.594 3.112 20.119 1.00 34.05 135 GLU B N 1
ATOM 2378 C CA . GLU B 1 135 ? 64.336 2.417 20.344 1.00 34.10 135 GLU B CA 1
ATOM 2379 C C . GLU B 1 135 ? 63.892 2.411 21.744 1.00 35.30 135 GLU B C 1
ATOM 2380 O O . GLU B 1 135 ? 62.710 2.506 21.980 1.00 36.14 135 GLU B O 1
ATOM 2386 N N . ASN B 1 136 ? 64.827 2.313 22.703 1.00 36.00 136 ASN B N 1
ATOM 2387 C CA . ASN B 1 136 ? 64.439 2.317 24.078 1.00 35.81 136 ASN B CA 1
ATOM 2388 C C . ASN B 1 136 ? 63.963 3.671 24.547 1.00 35.61 136 ASN B C 1
ATOM 2389 O O . ASN B 1 136 ? 63.050 3.694 25.380 1.00 33.13 136 ASN B O 1
ATOM 2394 N N . ALA B 1 137 ? 64.602 4.762 24.085 1.00 33.77 137 ALA B N 1
ATOM 2395 C CA . ALA B 1 137 ? 64.131 6.063 24.497 1.00 35.39 137 ALA B CA 1
ATOM 2396 C C . ALA B 1 137 ? 62.642 6.142 24.003 1.00 36.62 137 ALA B C 1
ATOM 2397 O O . ALA B 1 137 ? 61.778 6.619 24.714 1.00 36.94 137 ALA B O 1
ATOM 2399 N N . ALA B 1 138 ? 62.343 5.570 22.840 1.00 37.25 138 ALA B N 1
ATOM 2400 C CA . ALA B 1 138 ? 60.984 5.763 22.271 1.00 38.61 138 ALA B CA 1
ATOM 2401 C C . ALA B 1 138 ? 59.975 5.036 23.122 1.00 38.37 138 ALA B C 1
ATOM 2402 O O . ALA B 1 138 ? 58.914 5.597 23.426 1.00 37.93 138 ALA B O 1
ATOM 2404 N N . LYS B 1 139 ? 60.350 3.843 23.589 1.00 38.49 139 LYS B N 1
ATOM 2405 C CA . LYS B 1 139 ? 59.420 2.998 24.322 1.00 38.93 139 LYS B CA 1
ATOM 2406 C C . LYS B 1 139 ? 59.213 3.488 25.706 1.00 38.12 139 LYS B C 1
ATOM 2407 O O . LYS B 1 139 ? 58.080 3.616 26.148 1.00 37.85 139 LYS B O 1
ATOM 2413 N N . ILE B 1 140 ? 60.298 3.806 26.388 1.00 36.46 140 ILE B N 1
ATOM 2414 C CA . ILE B 1 140 ? 60.185 4.384 27.710 1.00 36.68 140 ILE B CA 1
ATOM 2415 C C . ILE B 1 140 ? 59.224 5.580 27.795 1.00 38.16 140 ILE B C 1
ATOM 2416 O O . ILE B 1 140 ? 58.284 5.515 28.554 1.00 40.08 140 ILE B O 1
ATOM 2421 N N . ILE B 1 141 ? 59.481 6.677 27.059 1.00 38.30 141 ILE B N 1
ATOM 2422 C CA . ILE B 1 141 ? 58.609 7.857 26.988 1.00 37.95 141 ILE B CA 1
ATOM 2423 C C . ILE B 1 141 ? 57.134 7.461 26.626 1.00 38.05 141 ILE B C 1
ATOM 2424 O O . ILE B 1 141 ? 56.244 7.755 27.359 1.00 35.72 141 ILE B O 1
ATOM 2429 N N . ASN B 1 142 ? 56.927 6.726 25.534 1.00 39.80 142 ASN B N 1
ATOM 2430 C CA . ASN B 1 142 ? 55.575 6.447 25.103 1.00 41.93 142 ASN B CA 1
ATOM 2431 C C . ASN B 1 142 ? 54.905 5.468 25.998 1.00 42.23 142 ASN B C 1
ATOM 2432 O O . ASN B 1 142 ? 53.767 5.613 26.224 1.00 42.22 142 ASN B O 1
ATOM 2437 N N . GLU B 1 143 ? 55.613 4.473 26.501 1.00 42.86 143 GLU B N 1
ATOM 2438 C CA . GLU B 1 143 ? 54.988 3.541 27.427 1.00 45.09 143 GLU B CA 1
ATOM 2439 C C . GLU B 1 143 ? 54.509 4.223 28.676 1.00 43.81 143 GLU B C 1
ATOM 2440 O O . GLU B 1 143 ? 53.361 4.091 29.079 1.00 43.35 143 GLU B O 1
ATOM 2446 N N . PHE B 1 144 ? 55.372 5.036 29.245 1.00 44.38 144 PHE B N 1
ATOM 2447 C CA . PHE B 1 144 ? 54.994 5.742 30.438 1.00 45.15 144 PHE B CA 1
ATOM 2448 C C . PHE B 1 144 ? 53.826 6.750 30.174 1.00 45.52 144 PHE B C 1
ATOM 2449 O O . PHE B 1 144 ? 52.842 6.765 30.935 1.00 48.89 144 PHE B O 1
ATOM 2457 N N . GLU B 1 145 ? 53.941 7.615 29.170 1.00 45.24 145 GLU B N 1
ATOM 2458 C CA . GLU B 1 145 ? 52.926 8.723 28.884 1.00 43.65 145 GLU B CA 1
ATOM 2459 C C . GLU B 1 145 ? 51.559 7.881 28.726 1.00 44.70 145 GLU B C 1
ATOM 2460 O O . GLU B 1 145 ? 50.533 8.226 29.304 1.00 42.84 145 GLU B O 1
ATOM 2466 N N . SER B 1 146 ? 51.624 6.701 28.109 1.00 44.26 146 SER B N 1
ATOM 2467 C CA . SER B 1 146 ? 50.465 5.890 27.952 1.00 47.51 146 SER B CA 1
ATOM 2468 C C . SER B 1 146 ? 49.817 5.449 29.258 1.00 49.35 146 SER B C 1
ATOM 2469 O O . SER B 1 146 ? 48.596 5.169 29.286 1.00 50.84 146 SER B O 1
ATOM 2472 N N . ARG B 1 147 ? 50.633 5.310 30.317 1.00 48.18 147 ARG B N 1
ATOM 2473 C CA . ARG B 1 147 ? 50.154 4.808 31.571 1.00 45.29 147 ARG B CA 1
ATOM 2474 C C . ARG B 1 147 ? 49.831 5.871 32.571 1.00 45.13 147 ARG B C 1
ATOM 2475 O O . ARG B 1 147 ? 49.648 5.620 33.719 1.00 45.69 147 ARG B O 1
ATOM 2483 N N . GLY B 1 148 ? 49.768 7.102 32.141 1.00 44.34 148 GLY B N 1
ATOM 2484 C CA . GLY B 1 148 ? 49.357 8.137 33.046 1.00 43.92 148 GLY B CA 1
ATOM 2485 C C . GLY B 1 148 ? 50.514 8.850 33.684 1.00 44.77 148 GLY B C 1
ATOM 2486 O O . GLY B 1 148 ? 50.312 9.725 34.559 1.00 44.73 148 GLY B O 1
ATOM 2487 N N . TYR B 1 149 ? 51.743 8.486 33.304 1.00 43.31 149 TYR B N 1
ATOM 2488 C CA . TYR B 1 149 ? 52.862 9.196 33.889 1.00 41.77 149 TYR B CA 1
ATOM 2489 C C . TYR B 1 149 ? 53.019 10.457 33.051 1.00 42.59 149 TYR B C 1
ATOM 2490 O O . TYR B 1 149 ? 52.746 10.432 31.862 1.00 43.86 149 TYR B O 1
ATOM 2499 N N . ASN B 1 150 ? 53.425 11.554 33.635 1.00 42.39 150 ASN B N 1
ATOM 2500 C CA . ASN B 1 150 ? 53.908 12.535 32.809 1.00 43.81 150 ASN B CA 1
ATOM 2501 C C . ASN B 1 150 ? 55.443 12.493 32.816 1.00 44.10 150 ASN B C 1
ATOM 2502 O O . ASN B 1 150 ? 56.130 12.229 33.861 1.00 44.70 150 ASN B O 1
ATOM 2507 N N . VAL B 1 151 ? 55.972 12.769 31.641 1.00 41.59 151 VAL B N 1
ATOM 2508 C CA . VAL B 1 151 ? 57.318 12.413 31.277 1.00 39.57 151 VAL B CA 1
ATOM 2509 C C . VAL B 1 151 ? 58.052 13.634 30.855 1.00 40.18 151 VAL B C 1
ATOM 2510 O O . VAL B 1 151 ? 57.580 14.334 30.007 1.00 40.42 151 VAL B O 1
ATOM 2514 N N . ASP B 1 152 ? 59.175 13.886 31.501 1.00 40.10 152 ASP B N 1
ATOM 2515 C CA . ASP B 1 152 ? 60.154 14.904 31.164 1.00 41.87 152 ASP B CA 1
ATOM 2516 C C . ASP B 1 152 ? 61.398 14.111 30.732 1.00 42.29 152 ASP B C 1
ATOM 2517 O O . ASP B 1 152 ? 62.037 13.425 31.567 1.00 44.09 152 ASP B O 1
ATOM 2522 N N . ALA B 1 153 ? 61.702 14.186 29.439 1.00 40.28 153 ALA B N 1
ATOM 2523 C CA . ALA B 1 153 ? 62.868 13.635 28.849 1.00 38.95 153 ALA B CA 1
ATOM 2524 C C . ALA B 1 153 ? 63.840 14.728 28.342 1.00 37.91 153 ALA B C 1
ATOM 2525 O O . ALA B 1 153 ? 63.450 15.690 27.720 1.00 36.92 153 ALA B O 1
ATOM 2527 N N . VAL B 1 154 ? 65.126 14.522 28.545 1.00 37.77 154 VAL B N 1
ATOM 2528 C CA . VAL B 1 154 ? 66.126 15.385 27.981 1.00 38.25 154 VAL B CA 1
ATOM 2529 C C . VAL B 1 154 ? 67.177 14.560 27.293 1.00 38.84 154 VAL B C 1
ATOM 2530 O O . VAL B 1 154 ? 67.463 13.459 27.678 1.00 40.61 154 VAL B O 1
ATOM 2534 N N . ASN B 1 155 ? 67.768 15.099 26.261 1.00 39.84 155 ASN B N 1
ATOM 2535 C CA . ASN B 1 155 ? 68.951 14.484 25.626 1.00 39.61 155 ASN B CA 1
ATOM 2536 C C . ASN B 1 155 ? 70.144 15.361 25.939 1.00 39.53 155 ASN B C 1
ATOM 2537 O O . ASN B 1 155 ? 70.086 16.592 25.845 1.00 38.09 155 ASN B O 1
ATOM 2542 N N . VAL B 1 156 ? 71.210 14.725 26.386 1.00 39.71 156 VAL B N 1
ATOM 2543 C CA . VAL B 1 156 ? 72.442 15.446 26.813 1.00 38.11 156 VAL B CA 1
ATOM 2544 C C . VAL B 1 156 ? 73.643 15.026 25.916 1.00 39.42 156 VAL B C 1
ATOM 2545 O O . VAL B 1 156 ? 74.011 13.837 25.767 1.00 39.84 156 VAL B O 1
ATOM 2549 N N . PHE B 1 157 ? 74.213 15.997 25.288 1.00 39.27 157 PHE B N 1
ATOM 2550 C CA . PHE B 1 157 ? 75.404 15.791 24.534 1.00 40.85 157 PHE B CA 1
ATOM 2551 C C . PHE B 1 157 ? 76.565 16.442 25.298 1.00 40.17 157 PHE B C 1
ATOM 2552 O O . PHE B 1 157 ? 76.566 17.642 25.563 1.00 40.33 157 PHE B O 1
ATOM 2560 N N . ILE B 1 158 ? 77.520 15.636 25.684 1.00 38.70 158 ILE B N 1
ATOM 2561 C CA . ILE B 1 158 ? 78.672 16.117 26.397 1.00 38.97 158 ILE B CA 1
ATOM 2562 C C . ILE B 1 158 ? 79.972 15.961 25.642 1.00 38.89 158 ILE B C 1
ATOM 2563 O O . ILE B 1 158 ? 80.248 14.911 25.060 1.00 37.42 158 ILE B O 1
ATOM 2568 N N . SER B 1 159 ? 80.768 17.033 25.633 1.00 38.22 159 SER B N 1
ATOM 2569 C CA . SER B 1 159 ? 82.108 16.927 25.145 1.00 36.98 159 SER B CA 1
ATOM 2570 C C . SER B 1 159 ? 83.072 17.580 26.122 1.00 37.11 159 SER B C 1
ATOM 2571 O O . SER B 1 159 ? 82.677 18.472 26.840 1.00 36.29 159 SER B O 1
ATOM 2574 N N . TYR B 1 160 ? 84.312 17.076 26.133 1.00 37.56 160 TYR B N 1
ATOM 2575 C CA . TYR B 1 160 ? 85.389 17.393 27.071 1.00 38.34 160 TYR B CA 1
ATOM 2576 C C . TYR B 1 160 ? 86.558 18.091 26.358 1.00 37.20 160 TYR B C 1
ATOM 2577 O O . TYR B 1 160 ? 87.049 17.614 25.387 1.00 37.20 160 TYR B O 1
ATOM 2586 N N . ALA B 1 161 ? 86.968 19.235 26.816 1.00 38.29 161 ALA B N 1
ATOM 2587 C CA . ALA B 1 161 ? 88.148 19.946 26.254 1.00 39.40 161 ALA B CA 1
ATOM 2588 C C . ALA B 1 161 ? 89.346 19.101 26.436 1.00 39.38 161 ALA B C 1
ATOM 2589 O O . ALA B 1 161 ? 89.542 18.563 27.496 1.00 39.46 161 ALA B O 1
ATOM 2591 N N . LYS B 1 162 ? 90.156 18.971 25.406 1.00 41.33 162 LYS B N 1
ATOM 2592 C CA . LYS B 1 162 ? 91.377 18.250 25.532 1.00 43.29 162 LYS B CA 1
ATOM 2593 C C . LYS B 1 162 ? 92.483 19.174 25.088 1.00 43.75 162 LYS B C 1
ATOM 2594 O O . LYS B 1 162 ? 92.404 19.723 24.030 1.00 43.95 162 LYS B O 1
ATOM 2600 N N . LYS B 1 163 ? 93.498 19.398 25.912 1.00 46.67 163 LYS B N 1
ATOM 2601 C CA . LYS B 1 163 ? 94.630 20.268 25.495 1.00 48.81 163 LYS B CA 1
ATOM 2602 C C . LYS B 1 163 ? 95.486 19.650 24.366 1.00 49.77 163 LYS B C 1
ATOM 2603 O O . LYS B 1 163 ? 95.730 18.446 24.305 1.00 49.08 163 LYS B O 1
ATOM 2609 N N . ILE B 1 164 ? 95.892 20.487 23.452 1.00 50.51 164 ILE B N 1
ATOM 2610 C CA . ILE B 1 164 ? 96.715 20.050 22.312 1.00 52.45 164 ILE B CA 1
ATOM 2611 C C . ILE B 1 164 ? 97.612 21.237 22.006 1.00 52.84 164 ILE B C 1
ATOM 2612 O O . ILE B 1 164 ? 97.326 22.352 22.473 1.00 52.63 164 ILE B O 1
ATOM 2617 N N . PRO B 1 165 ? 98.706 20.993 21.277 1.00 54.08 165 PRO B N 1
ATOM 2618 C CA . PRO B 1 165 ? 99.648 22.016 20.904 1.00 54.33 165 PRO B CA 1
ATOM 2619 C C . PRO B 1 165 ? 98.997 23.295 20.414 1.00 54.81 165 PRO B C 1
ATOM 2620 O O . PRO B 1 165 ? 99.360 24.346 20.917 1.00 55.49 165 PRO B O 1
ATOM 2624 N N . SER B 1 166 ? 98.016 23.231 19.517 1.00 54.42 166 SER B N 1
ATOM 2625 C CA . SER B 1 166 ? 97.333 24.484 19.076 1.00 54.65 166 SER B CA 1
ATOM 2626 C C . SER B 1 166 ? 96.359 25.125 20.099 1.00 52.69 166 SER B C 1
ATOM 2627 O O . SER B 1 166 ? 95.953 26.296 19.925 1.00 53.25 166 SER B O 1
ATOM 2630 N N . GLY B 1 167 ? 95.975 24.391 21.144 1.00 49.48 167 GLY B N 1
ATOM 2631 C CA . GLY B 1 167 ? 94.955 24.923 22.029 1.00 47.67 167 GLY B CA 1
ATOM 2632 C C . GLY B 1 167 ? 94.124 23.845 22.690 1.00 45.55 167 GLY B C 1
ATOM 2633 O O . GLY B 1 167 ? 94.668 23.084 23.466 1.00 45.87 167 GLY B O 1
ATOM 2634 N N . HIS B 1 168 ? 92.808 23.798 22.426 1.00 42.75 168 HIS B N 1
ATOM 2635 C CA . HIS B 1 168 ? 91.970 22.758 22.998 1.00 41.17 168 HIS B CA 1
ATOM 2636 C C . HIS B 1 168 ? 90.961 22.314 22.000 1.00 42.12 168 HIS B C 1
ATOM 2637 O O . HIS B 1 168 ? 90.355 23.129 21.362 1.00 42.01 168 HIS B O 1
ATOM 2652 N N . PHE B 1 170 ? 87.385 19.685 21.646 1.00 39.60 170 PHE B N 1
ATOM 2653 C CA . PHE B 1 170 ? 86.420 19.031 22.481 1.00 37.94 170 PHE B CA 1
ATOM 2654 C C . PHE B 1 170 ? 86.117 17.684 21.946 1.00 37.41 170 PHE B C 1
ATOM 2655 O O . PHE B 1 170 ? 85.682 17.548 20.865 1.00 36.54 170 PHE B O 1
ATOM 2663 N N . LEU B 1 171 ? 86.378 16.668 22.719 1.00 38.57 171 LEU B N 1
ATOM 2664 C CA . LEU B 1 171 ? 86.127 15.327 22.322 1.00 39.09 171 LEU B CA 1
ATOM 2665 C C . LEU B 1 171 ? 84.687 14.961 22.723 1.00 38.55 171 LEU B C 1
ATOM 2666 O O . LEU B 1 171 ? 84.373 14.943 23.896 1.00 36.43 171 LEU B O 1
ATOM 2671 N N . ALA B 1 172 ? 83.865 14.599 21.748 1.00 38.40 172 ALA B N 1
ATOM 2672 C CA . ALA B 1 172 ? 82.492 14.164 21.996 1.00 39.77 172 ALA B CA 1
ATOM 2673 C C . ALA B 1 172 ? 82.391 12.843 22.704 1.00 41.41 172 ALA B C 1
ATOM 2674 O O . ALA B 1 172 ? 83.146 11.921 22.461 1.00 43.83 172 ALA B O 1
ATOM 2676 N N . LYS B 1 173 ? 81.494 12.763 23.642 1.00 41.68 173 LYS B N 1
ATOM 2677 C CA . LYS B 1 173 ? 81.080 11.517 24.231 1.00 42.92 173 LYS B CA 1
ATOM 2678 C C . LYS B 1 173 ? 79.703 11.232 23.662 1.00 42.99 173 LYS B C 1
ATOM 2679 O O . LYS B 1 173 ? 79.019 12.158 23.215 1.00 42.90 173 LYS B O 1
ATOM 2685 N N . ASN B 1 174 ? 79.246 9.995 23.747 1.00 42.46 174 ASN B N 1
ATOM 2686 C CA . ASN B 1 174 ? 77.934 9.708 23.151 1.00 42.61 174 ASN B CA 1
ATOM 2687 C C . ASN B 1 174 ? 76.757 10.282 23.920 1.00 39.73 174 ASN B C 1
ATOM 2688 O O . ASN B 1 174 ? 76.778 10.373 25.126 1.00 38.16 174 ASN B O 1
ATOM 2693 N N . PRO B 1 175 ? 75.763 10.730 23.186 1.00 38.25 175 PRO B N 1
ATOM 2694 C CA . PRO B 1 175 ? 74.642 11.419 23.833 1.00 38.32 175 PRO B CA 1
ATOM 2695 C C . PRO B 1 175 ? 73.741 10.392 24.492 1.00 37.63 175 PRO B C 1
ATOM 2696 O O . PRO B 1 175 ? 73.661 9.250 24.056 1.00 38.23 175 PRO B O 1
ATOM 2700 N N . ILE B 1 176 ? 73.105 10.814 25.558 1.00 37.15 176 ILE B N 1
ATOM 2701 C CA . ILE B 1 176 ? 72.304 9.947 26.340 1.00 37.54 176 ILE B CA 1
ATOM 2702 C C . ILE B 1 176 ? 70.998 10.651 26.627 1.00 35.21 176 ILE B C 1
ATOM 2703 O O . ILE B 1 176 ? 70.973 11.907 26.883 1.00 35.86 176 ILE B O 1
ATOM 2708 N N . THR B 1 177 ? 69.927 9.877 26.576 1.00 32.13 177 THR B N 1
ATOM 2709 C CA . THR B 1 177 ? 68.631 10.382 26.941 1.00 33.00 177 THR B CA 1
ATOM 2710 C C . THR B 1 177 ? 68.318 10.055 28.398 1.00 33.24 177 THR B C 1
ATOM 2711 O O . THR B 1 177 ? 68.458 8.900 28.809 1.00 35.78 177 THR B O 1
ATOM 2715 N N . ILE B 1 178 ? 67.931 11.070 29.154 1.00 31.82 178 ILE B N 1
ATOM 2716 C CA . ILE B 1 178 ? 67.552 10.953 30.563 1.00 32.21 178 ILE B CA 1
ATOM 2717 C C . ILE B 1 178 ? 66.078 11.245 30.645 1.00 35.02 178 ILE B C 1
ATOM 2718 O O . ILE B 1 178 ? 65.604 12.363 30.277 1.00 36.80 178 ILE B O 1
ATOM 2723 N N . ILE B 1 179 ? 65.352 10.227 31.102 1.00 36.55 179 ILE B N 1
ATOM 2724 C CA . ILE B 1 179 ? 63.898 10.232 31.166 1.00 37.65 179 ILE B CA 1
ATOM 2725 C C . ILE B 1 179 ? 63.412 10.172 32.585 1.00 38.52 179 ILE B C 1
ATOM 2726 O O . ILE B 1 179 ? 63.738 9.236 33.283 1.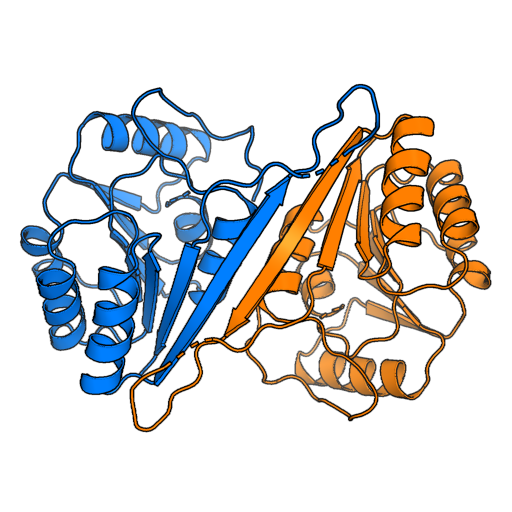00 40.44 179 ILE B O 1
ATOM 2731 N N . LYS B 1 180 ? 62.662 11.167 33.009 1.00 36.89 180 LYS B N 1
ATOM 2732 C CA . LYS B 1 180 ? 61.947 11.123 34.234 1.00 37.94 180 LYS B CA 1
ATOM 2733 C C . LYS B 1 180 ? 60.428 10.934 34.047 1.00 39.89 180 LYS B C 1
ATOM 2734 O O . LYS B 1 180 ? 59.779 11.655 33.239 1.00 41.17 180 LYS B O 1
ATOM 2740 N N . ALA B 1 181 ? 59.839 10.001 34.803 1.00 40.63 181 ALA B N 1
ATOM 2741 C CA . ALA B 1 181 ? 58.398 9.689 34.725 1.00 41.47 181 ALA B CA 1
ATOM 2742 C C . ALA B 1 181 ? 57.787 9.727 36.146 1.00 43.30 181 ALA B C 1
ATOM 2743 O O . ALA B 1 181 ? 58.262 9.037 37.047 1.00 43.24 181 ALA B O 1
ATOM 2745 N N . VAL B 1 182 ? 56.825 10.631 36.384 1.00 45.91 182 VAL B N 1
ATOM 2746 C CA . VAL B 1 182 ? 56.226 10.799 37.726 1.00 48.09 182 VAL B CA 1
ATOM 2747 C C . VAL B 1 182 ? 54.677 10.810 37.604 1.00 50.75 182 VAL B C 1
ATOM 2748 O O . VAL B 1 182 ? 54.169 11.333 36.636 1.00 50.22 182 VAL B O 1
ATOM 2752 N N . ARG B 1 183 ? 53.964 10.174 38.559 1.00 52.48 183 ARG B N 1
ATOM 2753 C CA . ARG B 1 183 ? 52.538 9.853 38.453 1.00 53.69 183 ARG B CA 1
ATOM 2754 C C . ARG B 1 183 ? 51.836 10.181 39.782 1.00 55.96 183 ARG B C 1
ATOM 2755 O O . ARG B 1 183 ? 52.439 10.315 40.852 1.00 57.12 183 ARG B O 1
#

B-factor: mean 49.03, std 10.73, range [24.98, 88.07]

Foldseek 3Di:
DDDVLADADPPFADDDPVVVVVQLVLQVEAAAFEEEEEEQHQQCVVVNLVHYQAYEDEYADDVRLVRNVVRCVSVVRPRYDYDHDACLVPVVPDDGQEYEYEHDDPVVSNLVSCLVSVNFKYKYKDLDDVVVVVVQVSLVVSPWDKDKDWAWAFPWDDDPVGITHTDTIMMIMITGD/DDDPPADDDPVADDPDPVVCVVLLVQQPAAQAFFEEEEDQHQQVCVSNQVGYVAYEYEEQDPNSVVSNVVRCVVVVRDRYHYDHDACLVPVLVDDTQEYEAEDHDCPVSNLVSCLVVVNQKYKYKDLDPVNVVCVCVVQVVSVWHKDKDKDKDWDWDQDPVGITHTDRIMMIMMTGD

Sequence (354 aa):
IPDEEFIRREGVPITKEEIRAVSIGKLNLNKDDVVVDVGCGSGGTVEIAKRCKFVYAIDYLDGAIEVTKQNLAKFNIKNCQIIKGRAEDVLDKLEFNKAFIGGTKNIEKIIEILDKKKINHIVANTIVLENAAKIINEFESRGYNVDAVNVFISYAKKIPSGHFLAKNPITIIKAVRIPDEEFIRREGVPITKEEIRAVSIGKLNLNKDDVVVDVGCGSGGTVEIAKRCKFVYAIDYLDGAIEVTKQNLAKFNIKNCQIIKGRAEDVLDKLEFNKAFIGGTKNIEKIIEILDKKKINHIVANTIVLENAAKIINEFESRGYNVDAVNVFISYAKKIPSGHFLAKNPITIIKAVR

InterPro domains:
  IPR014008 Cobalamin biosynthesis, precorrin-6Y methyltransferase, CbiT subunit [TIGR02469] (17-131)
  IPR023475 Probable cobalt-precorrin-6B C(15)-methyltransferase (decarboxylating) CbiT [MF_00786] (7-183)
  IPR025714 Methyltransferase domain [PF13847] (34-142)
  IPR029063 S-adenosyl-L-methionine-dependent methyltransferase superfamily [G3DSA:3.40.50.150] (1-183)
  IPR029063 S-adenosyl-L-methionine-dependent methyltransferase superfamily [SSF53335] (5-120)
  IPR050714 Cobalamin biosynthesis methyltransferase [PTHR43182] (4-183)